Protein 5F4B (pdb70)

Nearest PDB structures (foldseek):
  5f4b-assembly1_A-2  TM=1.006E+00  e=1.399E-36  Brucella abortus 2308
  5f4b-assembly1_B-2  TM=1.005E+00  e=2.276E-35  Brucella abortus 2308
  5f51-assembly1_A  TM=9.198E-01  e=1.140E-27  Brucella abortus 2308
  7q6o-assembly1_B-2  TM=8.666E-01  e=1.653E-20  Yersinia pseudotuberculosis
  1zwk-assembly1_A  TM=8.432E-01  e=1.459E-13  Pseudomonas aeruginosa

Foldseek 3Di:
DFEEEQEEEDDLCAQVLLSVLLQLLLVVLVYHYAYEYDDDCPDPVHHHDALVCVLVGLAYEYEYEDDPQAGDPRVVVRLVVNVVCLVVLSQAARAYEYHYHDCNRVHHRVVVVVSSVSSNHHYDYFPVVVLVVVQVVCVVVPHHFDSHDGPSSSVSSSNSSSVSNNVSVVVVD/DFEEEQEEEDPLCAQVLLSVLLQLLLVVLVYHYAYAYDDDCPDPVHHHDALVCNLVGLAYEYEYEDDPQAGDPRVVVRLVVNVVLLVVLSQAAREYEYHYDHPRVHNRVVVVVSSVSSNHHYDYFPVVVLVVVQVVCVVVPHHFDSHDGPSSSVSSSNSSSVSNNVSVVVVD

Organism: Brucella abortus (strain 2308) (NCBI:txid359391)

InterPro domains:
  IPR005025 NADPH-dependent FMN reductase-like domain [PF03358] (12-144)
  IPR008254 Flavodoxin/nitric oxide synthase [PS50902] (4-190)
  IPR010089 Flavoprotein WrbA-like [TIGR01755] (2-197)
  IPR029039 Flavoprotein-like superfamily [G3DSA:3.40.50.360] (1-199)
  IPR029039 Flavoprotein-like superfamily [SSF52218] (1-198)
  IPR037513 NAD(P)H dehydrogenase (quinone), prokaryotic [MF_01017] (1-199)

Solvent-accessible surface area: 16770 Å² total; per-residue (Å²): 177,15,101,0,0,0,0,4,18,12,35,171,15,30,1,18,62,16,0,83,8,0,1,71,1,0,120,104,15,46,6,83,19,41,26,32,27,1,51,98,141,161,42,157,160,9,65,88,2,76,36,48,29,4,31,95,21,28,0,0,0,2,1,0,16,24,96,89,10,5,4,0,9,19,0,10,33,11,16,52,139,6,46,51,22,148,78,163,23,24,2,100,101,34,0,0,0,4,8,46,7,78,70,99,7,138,18,0,33,88,7,0,34,79,8,5,94,76,22,32,12,68,44,7,64,38,31,123,86,84,56,138,39,11,19,111,46,36,90,188,69,63,70,92,55,125,226,134,16,53,61,65,72,41,42,1,0,80,49,6,0,89,78,0,0,83,56,0,41,163,95,105,83,174,15,97,0,0,1,0,6,15,24,36,163,18,41,1,21,68,13,0,79,6,0,0,69,1,0,117,105,16,47,7,80,21,47,27,36,36,4,49,102,152,197,43,141,159,10,71,85,3,76,30,47,22,3,30,98,22,30,0,1,0,2,0,0,18,18,100,98,10,6,5,1,23,16,0,8,19,6,14,47,118,3,45,46,20,148,77,168,23,32,3,101,100,30,0,0,0,3,8,48,11,131,103,9,136,18,0,32,87,7,0,35,78,7,4,92,74,22,33,12,69,44,6,66,38,33,125,87,80,71,142,38,10,19,110,49,37,86,182,67,62,67,92,54,130,167,131,6,56,60,66,66,41,44,2,0,79,55,6,0,88,77,0,0,82,56,0,42,170,98,98,99

Secondary structure (DSSP, 8-state):
--EEEEEEE-SSSHHHHHHHHHHHHHHTTT-EEEEEE------TTSPBP-GGGGGG-SEEEEEEEEETTEE-HHHHHHHTT-HHHHHHTTTTT-EEEEEEE----HHHHHHHHHHHHTTTPEE----HHHHHHHHHHHHHHT--------HHHHHHHHHHHHHHHHHHHHHH-/--EEEEEEE-SSSHHHHHHHHHHHHHHTTT-EEEEEE------TTSPBP-GGGGGG-SEEEEEEEEETTEE-HHHHHHHTT-HHHHHHTTTTT-EEEEEEE---HHHHHHHHHHHHTTTPEE----HHHHHHHHHHHHHHT--------HHHHHHHHHHHHHHHHHHHHHH-

Sequence (345 aa):
MVKMLVLYYSAYGYMEQMAKAAAEGAREGGAEVTLKRVPELIDQEVPIATPGELADYDAIIIGTATRYGMMASQMKNFLDQTGGLWAKGALINKVGSVMVSTAGAELALISTQWQMQHHGMIIVPLSYAYREQMGNDVVRGGAPYGRQPSAQELDGARFQGRRVAEITAKLHGMVKMLVLYYSAYGYMEQMAKAAAEGAREGGAEVTLKRVPELIDQEVPIATPGELADYDAIIIGTATRYGMMASQMKNFLDQTGGLWAKGALINKVGSVMVSTGAELALISTQWQMQHHGMIIVPLSYAYREQMGNDVVRGGAPYGRQPSAQELDGARFQGRRVAEITAKLHG

Radius of gyration: 23.52 Å; Cα contacts (8 Å, |Δi|>4): 683; chains: 2; bounding box: 49×78×37 Å

Structure (mmCIF, N/CA/C/O backbone):
data_5F4B
#
_entry.id   5F4B
#
_cell.length_a   63.580
_cell.length_b   63.580
_cell.length_c   188.537
_cell.angle_alpha   90.00
_cell.angle_beta   90.00
_cell.angle_gamma   90.00
#
_symmetry.space_group_name_H-M   'P 43 21 2'
#
loop_
_entity.id
_entity.type
_entity.pdbx_description
1 polymer 'NAD(P)H dehydrogenase (quinone)'
2 non-polymer 'FLAVIN MONONUCLEOTIDE'
3 non-polymer 'CHLORIDE ION'
4 water water
#
loop_
_atom_site.group_PDB
_atom_site.id
_atom_site.type_symbol
_atom_site.label_atom_id
_atom_site.label_alt_id
_atom_site.label_comp_id
_atom_site.label_asym_id
_atom_site.label_entity_id
_atom_site.label_seq_id
_atom_site.pdbx_PDB_ins_code
_atom_site.Cartn_x
_atom_site.Cartn_y
_atom_site.Cartn_z
_atom_site.occupancy
_atom_site.B_iso_or_equiv
_atom_site.auth_seq_id
_atom_site.auth_comp_id
_atom_site.auth_asym_id
_atom_site.auth_atom_id
_atom_site.pdbx_PDB_model_num
ATOM 1 N N . MET A 1 4 ? -65.372 47.612 201.386 1.00 43.96 1 MET A N 1
ATOM 2 C CA . MET A 1 4 ? -64.048 47.159 200.976 1.00 36.73 1 MET A CA 1
ATOM 3 C C . MET A 1 4 ? -63.937 45.642 201.037 1.00 35.92 1 MET A C 1
ATOM 4 O O . MET A 1 4 ? -64.485 45.005 201.936 1.00 41.44 1 MET A O 1
ATOM 9 N N . VAL A 1 5 ? -63.227 45.067 200.073 1.00 37.71 2 VAL A N 1
ATOM 10 C CA . VAL A 1 5 ? -62.915 43.645 200.110 1.00 33.03 2 VAL A CA 1
ATOM 11 C C . VAL A 1 5 ? -61.795 43.398 201.115 1.00 33.92 2 VAL A C 1
ATOM 12 O O . VAL A 1 5 ? -60.947 44.263 201.336 1.00 32.59 2 VAL A O 1
ATOM 16 N N . LYS A 1 6 ? -61.800 42.222 201.730 1.00 35.27 3 LYS A N 1
ATOM 17 C CA . LYS A 1 6 ? -60.797 41.891 202.734 1.00 33.80 3 LYS A CA 1
ATOM 18 C C . LYS A 1 6 ? -59.747 40.945 202.168 1.00 31.43 3 LYS A C 1
ATOM 19 O O . LYS A 1 6 ? -60.079 39.906 201.597 1.00 33.85 3 LYS A O 1
ATOM 25 N N . MET A 1 7 ? -58.479 41.309 202.326 1.00 26.60 4 MET A N 1
ATOM 26 C CA . MET A 1 7 ? -57.387 40.477 201.841 1.00 27.79 4 MET A CA 1
ATOM 27 C C . MET A 1 7 ? -56.429 40.086 202.959 1.00 27.83 4 MET A C 1
ATOM 28 O O . MET A 1 7 ? -56.073 40.904 203.809 1.00 29.27 4 MET A O 1
ATOM 33 N N . LEU A 1 8 ? -56.015 38.824 202.942 1.00 25.93 5 LEU A N 1
ATOM 34 C CA . LEU A 1 8 ? -55.014 38.324 203.870 1.00 22.81 5 LEU A CA 1
ATOM 35 C C . LEU A 1 8 ? -53.691 38.101 203.153 1.00 26.55 5 LEU A C 1
ATOM 36 O O . LEU A 1 8 ? -53.621 37.340 202.188 1.00 28.46 5 LEU A O 1
ATOM 41 N N . VAL A 1 9 ? -52.645 38.774 203.618 1.00 27.84 6 VAL A N 1
ATOM 42 C CA . VAL A 1 9 ? -51.305 38.496 203.124 1.00 24.17 6 VAL A CA 1
ATOM 43 C C . VAL A 1 9 ? -50.600 37.590 204.124 1.00 25.39 6 VAL A C 1
ATOM 44 O O . VAL A 1 9 ? -50.091 38.043 205.153 1.00 27.95 6 VAL A O 1
ATOM 48 N N . LEU A 1 10 ? -50.601 36.298 203.816 1.00 26.28 7 LEU A N 1
ATOM 49 C CA . LEU A 1 10 ? -50.021 35.287 204.685 1.00 27.58 7 LEU A CA 1
ATOM 50 C C . LEU A 1 10 ? -48.650 34.883 204.169 1.00 30.40 7 LEU A C 1
ATOM 51 O O . LEU A 1 10 ? -48.506 34.532 202.998 1.00 30.31 7 LEU A O 1
ATOM 56 N N . TYR A 1 11 ? -47.641 34.928 205.031 1.00 29.01 8 TYR A N 1
ATOM 57 C CA . TYR A 1 11 ? -46.291 34.632 204.568 1.00 24.52 8 TYR A CA 1
ATOM 58 C C . TYR A 1 11 ? -45.453 33.797 205.529 1.00 28.84 8 TYR A C 1
ATOM 59 O O . TYR A 1 11 ? -45.723 33.735 206.727 1.00 28.25 8 TYR A O 1
ATOM 68 N N . TYR A 1 12 ? -44.433 33.149 204.978 1.00 27.91 9 TYR A N 1
ATOM 69 C CA . TYR A 1 12 ? -43.363 32.582 205.784 1.00 29.98 9 TYR A CA 1
ATOM 70 C C . TYR A 1 12 ? -42.026 33.115 205.301 1.00 29.56 9 TYR A C 1
ATOM 71 O O . TYR A 1 12 ? -41.663 32.949 204.136 1.00 26.34 9 TYR A O 1
ATOM 80 N N . SER A 1 13 ? -41.292 33.751 206.204 1.00 32.51 10 SER A N 1
ATOM 81 C CA . SER A 1 13 ? -39.976 34.270 205.874 1.00 33.25 10 SER A CA 1
ATOM 82 C C . SER A 1 13 ? -38.948 33.703 206.838 1.00 33.45 10 SER A C 1
ATOM 83 O O . SER A 1 13 ? -39.121 33.766 208.054 1.00 36.68 10 SER A O 1
ATOM 86 N N . ALA A 1 14 ? -37.880 33.142 206.287 1.00 37.40 11 ALA A N 1
ATOM 87 C CA . ALA A 1 14 ? -36.827 32.563 207.102 1.00 42.53 11 ALA A CA 1
ATOM 88 C C . ALA A 1 14 ? -35.733 33.580 207.397 1.00 49.60 11 ALA A C 1
ATOM 89 O O . ALA A 1 14 ? -35.117 33.548 208.462 1.00 45.69 11 ALA A O 1
ATOM 91 N N . TYR A 1 15 ? -35.505 34.494 206.456 1.00 47.68 12 TYR A N 1
ATOM 92 C CA . TYR A 1 15 ? -34.385 35.423 206.565 1.00 46.31 12 TYR A CA 1
ATOM 93 C C . TYR A 1 15 ? -34.765 36.881 206.303 1.00 44.20 12 TYR A C 1
ATOM 94 O O . TYR A 1 15 ? -33.892 37.735 206.150 1.00 51.00 12 TYR A O 1
ATOM 103 N N . GLY A 1 16 ? -36.064 37.164 206.266 1.00 39.11 13 GLY A N 1
ATOM 104 C CA . GLY A 1 16 ? -36.544 38.531 206.141 1.00 35.36 13 GLY A CA 1
ATOM 105 C C . GLY A 1 16 ? -36.877 38.996 204.733 1.00 33.48 13 GLY A C 1
ATOM 106 O O . GLY A 1 16 ? -37.494 40.045 204.550 1.00 36.43 13 GLY A O 1
ATOM 107 N N . TYR A 1 17 ? -36.467 38.219 203.737 1.00 32.99 14 TYR A N 1
ATOM 108 C CA . TYR A 1 17 ? -36.719 38.546 202.336 1.00 30.59 14 TYR A CA 1
ATOM 109 C C . TYR A 1 17 ? -38.212 38.523 202.007 1.00 32.55 14 TYR A C 1
ATOM 110 O O . TYR A 1 17 ? -38.803 39.531 201.577 1.00 30.27 14 TYR A O 1
ATOM 119 N N . MET A 1 18 ? -38.816 37.359 202.221 1.00 29.85 15 MET A N 1
ATOM 120 C CA . MET A 1 18 ? -40.218 37.151 201.899 1.00 31.63 15 MET A CA 1
ATOM 121 C C . MET A 1 18 ? -41.117 38.038 202.756 1.00 26.38 15 MET A C 1
ATOM 122 O O . MET A 1 18 ? -42.231 38.363 202.360 1.00 28.69 15 MET A O 1
ATOM 127 N N . GLU A 1 19 ? -40.633 38.441 203.926 1.00 22.66 16 GLU A N 1
ATOM 128 C CA . GLU A 1 19 ? -41.392 39.370 204.753 1.00 31.21 16 GLU A CA 1
ATOM 129 C C . GLU A 1 19 ? -41.506 40.727 204.070 1.00 31.73 16 GLU A C 1
ATOM 130 O O . GLU A 1 19 ? -42.581 41.324 204.028 1.00 30.92 16 GLU A O 1
ATOM 136 N N . GLN A 1 20 ? -40.387 41.209 203.538 1.00 29.30 17 GLN A N 1
ATOM 137 C CA . GLN A 1 20 ? -40.364 42.482 202.831 1.00 29.45 17 GLN A CA 1
ATOM 138 C C . GLN A 1 20 ? -41.220 42.407 201.572 1.00 24.04 17 GLN A C 1
ATOM 139 O O . GLN A 1 20 ? -41.990 43.330 201.278 1.00 26.01 17 GLN A O 1
ATOM 145 N N . MET A 1 21 ? -41.091 41.305 200.835 1.00 24.41 18 MET A N 1
ATOM 146 C CA . MET A 1 21 ? -41.946 41.087 199.668 1.00 25.68 18 MET A CA 1
ATOM 147 C C . MET A 1 21 ? -43.428 41.118 200.054 1.00 24.44 18 MET A C 1
ATOM 148 O O . MET A 1 21 ? -44.262 41.680 199.335 1.00 21.48 18 MET A O 1
ATOM 153 N N . ALA A 1 22 ? -43.742 40.527 201.203 1.00 23.35 19 ALA A N 1
ATOM 154 C CA . ALA A 1 22 ? -45.114 40.455 201.692 1.00 28.09 19 ALA A CA 1
ATOM 155 C C . ALA A 1 22 ? -45.646 41.831 202.075 1.00 22.79 19 ALA A C 1
ATOM 156 O O . ALA A 1 22 ? -46.799 42.153 201.796 1.00 25.34 19 ALA A O 1
ATOM 158 N N . LYS A 1 23 ? -44.807 42.635 202.721 1.00 24.27 20 LYS A N 1
ATOM 159 C CA . LYS A 1 23 ? -45.181 44.003 203.066 1.00 24.42 20 LYS A CA 1
ATOM 160 C C . LYS A 1 23 ? -45.438 44.817 201.803 1.00 24.56 20 LYS A C 1
ATOM 161 O O . LYS A 1 23 ? -46.384 45.608 201.744 1.00 23.06 20 LYS A O 1
ATOM 167 N N . ALA A 1 24 ? -44.595 44.611 200.795 1.00 24.10 21 ALA A N 1
ATOM 168 C CA . ALA A 1 24 ? -44.774 45.275 199.508 1.00 26.52 21 ALA A CA 1
ATOM 169 C C . ALA A 1 24 ? -46.125 44.909 198.898 1.00 26.98 21 ALA A C 1
ATOM 170 O O . ALA A 1 24 ? -46.887 45.785 198.473 1.00 28.44 21 ALA A O 1
ATOM 172 N N . ALA A 1 25 ? -46.419 43.611 198.871 1.00 25.86 22 ALA A N 1
ATOM 173 C CA . ALA A 1 25 ? -47.683 43.119 198.331 1.00 24.77 22 ALA A CA 1
ATOM 174 C C . ALA A 1 25 ? -48.876 43.703 199.083 1.00 26.93 22 ALA A C 1
ATOM 175 O O . ALA A 1 25 ? -49.874 44.089 198.475 1.00 26.02 22 ALA A O 1
ATOM 177 N N . ALA A 1 26 ? -48.764 43.758 200.408 1.00 23.61 23 ALA A N 1
ATOM 178 C CA . ALA A 1 26 ? -49.822 44.300 201.252 1.00 24.27 23 ALA A CA 1
ATOM 179 C C . ALA A 1 26 ? -50.072 45.777 200.960 1.00 28.45 23 ALA A C 1
ATOM 180 O O . ALA A 1 26 ? -51.222 46.212 200.864 1.00 31.49 23 ALA A O 1
ATOM 182 N N . GLU A 1 27 ? -48.994 46.544 200.824 1.00 29.15 24 GLU A N 1
ATOM 183 C CA . GLU A 1 27 ? -49.104 47.959 200.478 1.00 30.12 24 GLU A CA 1
ATOM 184 C C . GLU A 1 27 ? -49.794 48.134 199.130 1.00 32.96 24 GLU A C 1
ATOM 185 O O . GLU A 1 27 ? -50.723 48.939 198.993 1.00 28.68 24 GLU A O 1
ATOM 191 N N . GLY A 1 28 ? -49.331 47.374 198.140 1.00 30.85 25 GLY A N 1
ATOM 192 C CA . GLY A 1 28 ? -49.925 47.403 196.816 1.00 25.36 25 GLY A CA 1
ATOM 193 C C . GLY A 1 28 ? -51.409 47.096 196.870 1.00 29.23 25 GLY A C 1
ATOM 194 O O . GLY A 1 28 ? -52.208 47.715 196.169 1.00 32.52 25 GLY A O 1
ATOM 195 N N . ALA A 1 29 ? -51.776 46.142 197.719 1.00 28.14 26 ALA A N 1
ATOM 196 C CA . ALA A 1 29 ? -53.171 45.753 197.879 1.00 29.75 26 ALA A CA 1
ATOM 197 C C . ALA A 1 29 ? -53.993 46.859 198.541 1.00 29.85 26 ALA A C 1
ATOM 198 O O . ALA A 1 29 ? -55.162 47.053 198.206 1.00 26.95 26 ALA A O 1
ATOM 200 N N . ARG A 1 30 ? -53.383 47.578 199.479 1.00 26.60 27 ARG A N 1
ATOM 201 C CA . ARG A 1 30 ? -54.043 48.725 200.099 1.00 26.57 27 ARG A CA 1
ATOM 202 C C . ARG A 1 30 ? -54.286 49.816 199.069 1.00 29.21 27 ARG A C 1
ATOM 203 O O . ARG A 1 30 ? -55.313 50.494 199.101 1.00 27.77 27 ARG A O 1
ATOM 211 N N . GLU A 1 31 ? -53.335 49.983 198.156 1.00 31.86 28 GLU A N 1
ATOM 212 C CA . GLU A 1 31 ? -53.488 50.954 197.079 1.00 30.42 28 GLU A CA 1
ATOM 213 C C . GLU A 1 31 ? -54.557 50.504 196.083 1.00 35.29 28 GLU A C 1
ATOM 214 O O . GLU A 1 31 ? -55.014 51.288 195.252 1.00 37.36 28 GLU A O 1
ATOM 220 N N . GLY A 1 32 ? -54.949 49.236 196.173 1.00 30.20 29 GLY A N 1
ATOM 221 C CA . GLY A 1 32 ? -55.995 48.697 195.323 1.00 28.75 29 GLY A CA 1
ATOM 222 C C . GLY A 1 32 ? -57.377 48.830 195.936 1.00 32.13 29 GLY A C 1
ATOM 223 O O . GLY A 1 32 ? -58.362 48.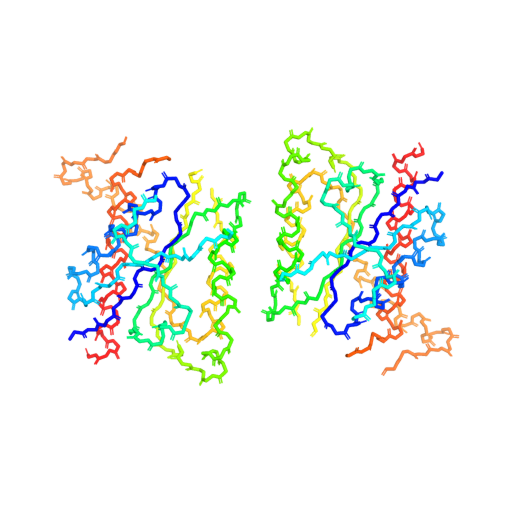356 195.371 1.00 38.79 29 GLY A O 1
ATOM 224 N N . GLY A 1 33 ? -57.448 49.475 197.096 1.00 29.72 30 GLY A N 1
ATOM 225 C CA . GLY A 1 33 ? -58.719 49.732 197.752 1.00 28.21 30 GLY A CA 1
ATOM 226 C C . GLY A 1 33 ? -59.224 48.590 198.613 1.00 30.58 30 GLY A C 1
ATOM 227 O O . GLY A 1 33 ? -60.418 48.502 198.900 1.00 41.24 30 GLY A O 1
ATOM 228 N N . ALA A 1 34 ? -58.317 47.713 199.029 1.00 29.37 31 ALA A N 1
ATOM 229 C CA . ALA A 1 34 ? -58.687 46.556 199.837 1.00 31.83 31 ALA A CA 1
ATOM 230 C C . ALA A 1 34 ? -58.270 46.722 201.295 1.00 34.52 31 ALA A C 1
ATOM 231 O O . ALA A 1 34 ? -57.295 47.410 201.598 1.00 27.51 31 ALA A O 1
ATOM 233 N N . GLU A 1 35 ? -59.017 46.089 202.195 1.00 35.80 32 GLU A N 1
ATOM 234 C CA . GLU A 1 35 ? -58.658 46.067 203.607 1.00 34.80 32 GLU A CA 1
ATOM 235 C C . GLU A 1 35 ? -57.704 44.907 203.860 1.00 29.64 32 GLU A C 1
ATOM 236 O O . GLU A 1 35 ? -58.108 43.746 203.840 1.00 35.62 32 GLU A O 1
ATOM 242 N N . VAL A 1 36 ? -56.439 45.228 204.107 1.00 27.95 33 VAL A N 1
ATOM 243 C CA . VAL A 1 36 ? -55.391 44.216 204.120 1.00 29.73 33 VAL A CA 1
ATOM 244 C C . VAL A 1 36 ? -54.910 43.876 205.526 1.00 32.60 33 VAL A C 1
ATOM 245 O O . VAL A 1 36 ? -54.688 44.760 206.353 1.00 32.63 33 VAL A O 1
ATOM 249 N N . THR A 1 37 ? -54.751 42.581 205.783 1.00 29.84 34 THR A N 1
ATOM 250 C CA . THR A 1 37 ? -54.210 42.104 207.048 1.00 28.85 34 THR A CA 1
ATOM 251 C C . THR A 1 37 ? -52.969 41.249 206.809 1.00 29.66 34 THR A C 1
ATOM 252 O O . THR A 1 37 ? -53.020 40.251 206.088 1.00 28.15 34 THR A O 1
ATOM 256 N N . LEU A 1 38 ? -51.856 41.646 207.416 1.00 28.22 35 LEU A N 1
ATOM 257 C CA . LEU A 1 38 ? -50.592 40.939 207.243 1.00 25.36 35 LEU A CA 1
ATOM 258 C C . LEU A 1 38 ? -50.345 39.940 208.368 1.00 29.85 35 LEU A C 1
ATOM 259 O O . LEU A 1 38 ? -50.330 40.310 209.542 1.00 31.74 35 LEU A O 1
ATOM 264 N N . LYS A 1 39 ? -50.156 38.674 208.006 1.00 28.65 36 LYS A N 1
ATOM 265 C CA . LYS A 1 39 ? -49.900 37.633 208.997 1.00 27.40 36 LYS A CA 1
ATOM 266 C C . LYS A 1 39 ? -48.860 36.615 208.537 1.00 29.68 36 LYS A C 1
ATOM 267 O O . LYS A 1 39 ? -48.603 36.453 207.341 1.00 29.55 36 LYS A O 1
ATOM 273 N N . ARG A 1 40 ? -48.263 35.932 209.508 1.00 30.26 37 ARG A N 1
ATOM 274 C CA . ARG A 1 40 ? -47.266 34.908 209.235 1.00 31.38 37 ARG A CA 1
ATOM 275 C C . ARG A 1 40 ? -47.696 33.567 209.822 1.00 32.64 37 ARG A C 1
ATOM 276 O O . ARG A 1 40 ? -48.488 33.514 210.763 1.00 31.00 37 ARG A O 1
ATOM 284 N N . VAL A 1 41 ? -47.171 32.486 209.257 1.00 28.57 38 VAL A N 1
ATOM 285 C CA . VAL A 1 41 ? -47.513 31.142 209.705 1.00 35.70 38 VAL A CA 1
ATOM 286 C C . VAL A 1 41 ? -46.730 30.758 210.960 1.00 40.17 38 VAL A C 1
ATOM 287 O O . VAL A 1 41 ? -45.625 31.255 211.182 1.00 41.00 38 VAL A O 1
ATOM 291 N N . PRO A 1 42 ? -47.311 29.878 211.794 1.00 40.34 39 PRO A N 1
ATOM 292 C CA . PRO A 1 42 ? -46.651 29.371 213.002 1.00 43.59 39 PRO A CA 1
ATOM 293 C C . PRO A 1 42 ? -45.340 28.656 212.694 1.00 48.07 39 PRO A C 1
ATOM 294 O O . PRO A 1 42 ? -45.107 28.244 211.557 1.00 43.01 39 PRO A O 1
ATOM 298 N N . GLU A 1 43 ? -44.495 28.514 213.708 1.00 58.81 40 GLU A N 1
ATOM 299 C CA . GLU A 1 43 ? -43.231 27.811 213.553 1.00 57.37 40 GLU A CA 1
ATOM 300 C C . GLU A 1 43 ? -43.379 26.347 213.960 1.00 60.59 40 GLU A C 1
ATOM 301 O O . GLU A 1 43 ? -44.457 25.915 214.367 1.00 66.69 40 GLU A O 1
ATOM 307 N N . LEU A 1 44 ? -42.294 25.586 213.847 1.00 64.14 41 LEU A N 1
ATOM 308 C CA . LEU A 1 44 ? -42.323 24.169 214.190 1.00 68.75 41 LEU A CA 1
ATOM 309 C C . LEU A 1 44 ? -41.463 23.878 215.415 1.00 66.79 41 LEU A C 1
ATOM 310 O O . LEU A 1 44 ? -41.022 24.794 216.109 1.00 68.79 41 LEU A O 1
ATOM 315 N N . ILE A 1 57 ? -38.221 37.690 211.026 1.00 88.37 54 ILE A N 1
ATOM 316 C CA . ILE A 1 57 ? -38.950 37.580 212.286 1.00 80.00 54 ILE A CA 1
ATOM 317 C C . ILE A 1 57 ? -39.323 38.964 212.817 1.00 79.69 54 ILE A C 1
ATOM 318 O O . ILE A 1 57 ? -38.487 39.733 213.286 1.00 82.43 54 ILE A O 1
ATOM 323 N N . ASP A 1 58 ? -40.593 39.306 212.656 1.00 69.53 55 ASP A N 1
ATOM 324 C CA . ASP A 1 58 ? -41.113 40.522 213.254 1.00 66.05 55 ASP A CA 1
ATOM 325 C C . ASP A 1 58 ? -42.354 40.166 214.056 1.00 68.53 55 ASP A C 1
ATOM 326 O O . ASP A 1 58 ? -43.447 40.031 213.513 1.00 70.60 55 ASP A O 1
ATOM 331 N N . GLN A 1 59 ? -42.162 40.008 215.363 1.00 67.37 56 GLN A N 1
ATOM 332 C CA . GLN A 1 59 ? -43.225 39.580 216.265 1.00 61.24 56 GLN A CA 1
ATOM 333 C C . GLN A 1 59 ? -44.327 40.630 216.395 1.00 59.94 56 GLN A C 1
ATOM 334 O O . GLN A 1 59 ? -45.332 40.404 217.069 1.00 65.28 56 GLN A O 1
ATOM 340 N N . GLU A 1 60 ? -44.137 41.772 215.743 1.00 59.09 57 GLU A N 1
ATOM 341 C CA . GLU A 1 60 ? -45.179 42.782 215.655 1.00 60.35 57 GLU A CA 1
ATOM 342 C C . GLU A 1 60 ? -46.229 42.297 214.662 1.00 55.71 57 GLU A C 1
ATOM 343 O O . GLU A 1 60 ? -47.362 42.779 214.648 1.00 58.14 57 GLU A O 1
ATOM 349 N N . VAL A 1 61 ? -45.833 41.340 213.828 1.00 53.12 58 VAL A N 1
ATOM 350 C CA . VAL A 1 61 ? -46.748 40.678 212.906 1.00 49.58 58 VAL A CA 1
ATOM 351 C C . VAL A 1 61 ? -47.429 39.481 213.564 1.00 42.80 58 VAL A C 1
ATOM 352 O O . VAL A 1 61 ? -46.759 38.545 214.001 1.00 44.11 58 VAL A O 1
ATOM 356 N N . PRO A 1 62 ? -48.768 39.512 213.637 1.00 37.91 59 PRO A N 1
ATOM 357 C CA . PRO A 1 62 ? -49.573 38.458 214.266 1.00 38.28 59 PRO A CA 1
ATOM 358 C C . PRO A 1 62 ? -49.427 37.102 213.575 1.00 40.13 59 PRO A C 1
ATOM 359 O O . PRO A 1 62 ? -49.237 37.044 212.359 1.00 34.82 59 PRO A O 1
ATOM 363 N N . ILE A 1 63 ? -49.510 36.028 214.352 1.00 40.45 60 ILE A N 1
ATOM 364 C CA . ILE A 1 63 ? -49.473 34.674 213.809 1.00 34.94 60 ILE A CA 1
ATOM 365 C C . ILE A 1 63 ? -50.877 34.240 213.394 1.00 40.64 60 ILE A C 1
ATOM 366 O O . ILE A 1 63 ? -51.843 34.463 214.124 1.00 45.85 60 ILE A O 1
ATOM 371 N N . ALA A 1 64 ? -50.987 33.626 212.220 1.00 34.99 61 ALA A N 1
ATOM 372 C CA . ALA A 1 64 ? -52.289 33.262 211.670 1.00 36.68 61 ALA A CA 1
ATOM 373 C C . ALA A 1 64 ? -52.741 31.862 212.072 1.00 33.11 61 ALA A C 1
ATOM 374 O O . ALA A 1 64 ? -51.929 31.006 212.421 1.00 38.48 61 ALA A O 1
ATOM 376 N N . THR A 1 65 ? -54.051 31.647 212.017 1.00 35.35 62 THR A N 1
ATOM 377 C CA . THR A 1 65 ? -54.644 30.337 212.248 1.00 37.21 62 THR A CA 1
ATOM 378 C C . THR A 1 65 ? -55.224 29.800 210.941 1.00 35.86 62 THR A C 1
ATOM 379 O O . THR A 1 65 ? -55.703 30.574 210.114 1.00 36.74 62 THR A O 1
ATOM 383 N N . PRO A 1 66 ? -55.175 28.473 210.745 1.00 38.07 63 PRO A N 1
ATOM 384 C CA . PRO A 1 66 ? -55.692 27.859 209.515 1.00 34.86 63 PRO A CA 1
ATOM 385 C C . PRO A 1 66 ? -57.174 28.141 209.268 1.00 37.00 63 PRO A C 1
ATOM 386 O O . PRO A 1 66 ? -57.585 28.277 208.116 1.00 41.39 63 PRO A O 1
ATOM 390 N N . GLY A 1 67 ? -57.959 28.237 210.336 1.00 36.67 64 GLY A N 1
ATOM 391 C CA . GLY A 1 67 ? -59.398 28.381 210.212 1.00 28.21 64 GLY A CA 1
ATOM 392 C C . GLY A 1 67 ? -59.896 29.779 209.892 1.00 34.18 64 GLY A C 1
ATOM 393 O O . GLY A 1 67 ? -61.075 29.963 209.596 1.00 39.76 64 GLY A O 1
ATOM 394 N N . GLU A 1 68 ? -59.009 30.767 209.951 1.00 31.06 65 GLU A N 1
ATOM 395 C CA . GLU A 1 68 ? -59.407 32.154 209.722 1.00 31.81 65 GLU A CA 1
ATOM 396 C C . GLU A 1 68 ? -59.361 32.533 208.243 1.00 33.40 65 GLU A C 1
ATOM 397 O O . GLU A 1 68 ? -59.819 33.610 207.858 1.00 30.71 65 GLU A O 1
ATOM 403 N N . LEU A 1 69 ? -58.818 31.642 207.419 1.00 30.84 66 LEU A N 1
ATOM 404 C CA . LEU A 1 69 ? -58.649 31.907 205.991 1.00 30.15 66 LEU A CA 1
ATOM 405 C C . LEU A 1 69 ? -59.972 32.165 205.272 1.00 26.87 66 LEU A C 1
ATOM 406 O O . LEU A 1 69 ? -60.001 32.813 204.227 1.00 32.83 66 LEU A O 1
ATOM 411 N N . ALA A 1 70 ? -61.064 31.660 205.837 1.00 30.42 67 ALA A N 1
ATOM 412 C CA . ALA A 1 70 ? -62.382 31.830 205.236 1.00 33.22 67 ALA A CA 1
ATOM 413 C C . ALA A 1 70 ? -62.947 33.226 205.488 1.00 29.68 67 ALA A C 1
ATOM 414 O O . ALA A 1 70 ? -63.991 33.588 204.945 1.00 28.93 67 ALA A O 1
ATOM 416 N N . ASP A 1 71 ? -62.256 34.010 206.310 1.00 28.05 68 ASP A N 1
ATOM 417 C CA . ASP A 1 71 ? -62.742 35.335 206.679 1.00 31.56 68 ASP A CA 1
ATOM 418 C C . ASP A 1 71 ? -62.303 36.416 205.693 1.00 34.38 68 ASP A C 1
ATOM 419 O O . ASP A 1 71 ? -62.606 37.595 205.880 1.00 32.90 68 ASP A O 1
ATOM 424 N N . TYR A 1 72 ? -61.597 36.014 204.641 1.00 30.41 69 TYR A N 1
ATOM 425 C CA . TYR A 1 72 ? -61.082 36.967 203.663 1.00 29.60 69 TYR A CA 1
ATOM 426 C C . TYR A 1 72 ? -61.613 36.692 202.260 1.00 25.94 69 TYR A C 1
ATOM 427 O O . TYR A 1 72 ? -61.900 35.549 201.909 1.00 24.36 69 TYR A O 1
ATOM 436 N N . ASP A 1 73 ? -61.739 37.748 201.463 1.00 26.92 70 ASP A N 1
ATOM 437 C CA . ASP A 1 73 ? -62.200 37.618 200.085 1.00 29.69 70 ASP A CA 1
ATOM 438 C C . ASP A 1 73 ? -61.051 37.195 199.177 1.00 26.24 70 ASP A C 1
ATOM 439 O O . ASP A 1 73 ? -61.259 36.536 198.159 1.00 25.77 70 ASP A O 1
ATOM 444 N N . ALA A 1 74 ? -59.837 37.581 199.556 1.00 29.66 71 ALA A N 1
ATOM 445 C CA . ALA A 1 74 ? -58.648 37.235 198.790 1.00 28.64 71 ALA A CA 1
ATOM 446 C C . ALA A 1 74 ? -57.498 36.857 199.716 1.00 26.99 71 ALA A C 1
ATOM 447 O O . ALA A 1 74 ? -57.371 37.395 200.814 1.00 29.76 71 ALA A O 1
ATOM 449 N N . ILE A 1 75 ? -56.667 35.922 199.268 1.00 26.82 72 ILE A N 1
ATOM 450 C CA . ILE A 1 75 ? -55.526 35.467 200.053 1.00 23.64 72 ILE A CA 1
ATOM 451 C C . ILE A 1 75 ? -54.264 35.400 199.204 1.00 23.06 72 ILE A C 1
ATOM 452 O O . ILE A 1 75 ? -54.217 34.681 198.208 1.00 26.70 72 ILE A O 1
ATOM 457 N N . ILE A 1 76 ? -53.240 36.147 199.602 1.00 26.15 73 ILE A N 1
ATOM 458 C CA . ILE A 1 76 ? -51.948 36.077 198.931 1.00 26.24 73 ILE A CA 1
ATOM 459 C C . ILE A 1 76 ? -50.948 35.313 199.792 1.00 27.56 73 ILE A C 1
ATOM 460 O O . ILE A 1 76 ? -50.685 35.687 200.935 1.00 25.27 73 ILE A O 1
ATOM 465 N N . ILE A 1 77 ? -50.399 34.238 199.235 1.00 26.20 74 ILE A N 1
ATOM 466 C CA . ILE A 1 77 ? -49.457 33.397 199.962 1.00 24.88 74 ILE A CA 1
ATOM 467 C C . ILE A 1 77 ? -48.035 33.558 199.439 1.00 28.52 74 ILE A C 1
ATOM 468 O O . ILE A 1 77 ? -47.767 33.343 198.259 1.00 29.93 74 ILE A O 1
ATOM 473 N N . GLY A 1 78 ? -47.127 33.942 200.328 1.00 28.73 75 GLY A N 1
ATOM 474 C CA . GLY A 1 78 ? -45.724 34.055 199.983 1.00 24.94 75 GLY A CA 1
ATOM 475 C C . GLY A 1 78 ? -44.878 33.221 200.921 1.00 26.82 75 GLY A C 1
ATOM 476 O O . GLY A 1 78 ? -45.095 33.225 202.128 1.00 25.43 75 GLY A O 1
ATOM 477 N N . THR A 1 79 ? -43.914 32.491 200.376 1.00 25.91 76 THR A N 1
ATOM 478 C CA . THR A 1 79 ? -43.101 31.616 201.207 1.00 30.07 76 THR A CA 1
ATOM 479 C C . THR A 1 79 ? -41.666 31.501 200.713 1.00 30.24 76 THR A C 1
ATOM 480 O O . THR A 1 79 ? -41.405 31.504 199.509 1.00 31.76 76 THR A O 1
ATOM 484 N N . ALA A 1 80 ? -40.736 31.416 201.658 1.00 32.30 77 ALA A N 1
ATOM 485 C CA . ALA A 1 80 ? -39.354 31.099 201.337 1.00 30.95 77 ALA A CA 1
ATOM 486 C C . ALA A 1 80 ? -39.292 29.652 200.869 1.00 37.29 77 ALA A C 1
ATOM 487 O O . ALA A 1 80 ? -40.146 28.843 201.232 1.00 31.11 77 ALA A O 1
ATOM 489 N N . THR A 1 81 ? -38.292 29.323 200.062 1.00 37.91 78 THR A N 1
ATOM 490 C CA . THR A 1 81 ? -38.190 27.976 199.516 1.00 30.99 78 THR A CA 1
ATOM 491 C C . THR A 1 81 ? -36.883 27.301 199.900 1.00 36.50 78 THR A C 1
ATOM 492 O O . THR A 1 81 ? -35.875 27.962 200.152 1.00 34.00 78 THR A O 1
ATOM 496 N N . ARG A 1 82 ? -36.914 25.975 199.940 1.00 41.58 79 ARG A N 1
ATOM 497 C CA . ARG A 1 82 ? -35.728 25.187 200.231 1.00 35.14 79 ARG A CA 1
ATOM 498 C C . ARG A 1 82 ? -35.472 24.208 199.091 1.00 39.87 79 ARG A C 1
ATOM 499 O O . ARG A 1 82 ? -36.298 23.338 198.812 1.00 38.14 79 ARG A O 1
ATOM 507 N N . TYR A 1 83 ? -34.313 24.362 198.453 1.00 39.05 80 TYR A N 1
ATOM 508 C CA . TYR A 1 83 ? -33.927 23.636 197.237 1.00 39.01 80 TYR A CA 1
ATOM 509 C C . TYR A 1 83 ? -35.083 23.408 196.256 1.00 40.68 80 TYR A C 1
ATOM 510 O O . TYR A 1 83 ? -35.233 22.322 195.696 1.00 38.87 80 TYR A O 1
ATOM 519 N N . GLY A 1 84 ? -35.885 24.447 196.044 1.00 40.80 81 GLY A N 1
ATOM 520 C CA . GLY A 1 84 ? -36.918 24.421 195.023 1.00 37.62 81 GLY A CA 1
ATOM 521 C C . GLY A 1 84 ? -38.290 23.984 195.500 1.00 34.45 81 GLY A C 1
ATOM 522 O O . GLY A 1 84 ? -39.265 24.074 194.755 1.00 37.06 81 GLY A O 1
ATOM 523 N N . MET A 1 85 ? -38.373 23.511 196.739 1.00 36.57 82 MET A N 1
ATOM 524 C CA . MET A 1 85 ? -39.636 23.014 197.274 1.00 37.13 82 MET A CA 1
ATOM 525 C C . MET A 1 85 ? -40.275 24.001 198.243 1.00 34.30 82 MET A C 1
ATOM 526 O O . MET A 1 85 ? -39.646 24.973 198.658 1.00 31.61 82 MET A O 1
ATOM 531 N N . MET A 1 86 ? -41.532 23.742 198.591 1.00 38.34 83 MET A N 1
ATOM 532 C CA . MET A 1 86 ? -42.231 24.521 199.605 1.00 32.90 83 MET A CA 1
ATOM 533 C C . MET A 1 86 ? -41.517 24.457 200.946 1.00 36.82 83 MET A C 1
ATOM 534 O O . MET A 1 86 ? -40.932 23.432 201.298 1.00 42.76 83 MET A O 1
ATOM 539 N N . ALA A 1 87 ? -41.565 25.554 201.691 1.00 33.79 84 ALA A N 1
ATOM 540 C CA . ALA A 1 87 ? -41.126 25.530 203.076 1.00 36.62 84 ALA A CA 1
ATOM 541 C C . ALA A 1 87 ? -42.101 24.672 203.868 1.00 34.82 84 ALA A C 1
ATOM 542 O O . ALA A 1 87 ? -43.311 24.740 203.649 1.00 35.80 84 ALA A O 1
ATOM 544 N N . SER A 1 88 ? -41.575 23.857 204.775 1.00 41.27 85 SER A N 1
ATOM 545 C CA . SER A 1 88 ? -42.403 22.933 205.540 1.00 38.76 85 SER A CA 1
ATOM 546 C C . SER A 1 88 ? -43.436 23.668 206.388 1.00 37.03 85 SER A C 1
ATOM 547 O O . SER A 1 88 ? -44.514 23.143 206.652 1.00 38.47 85 SER A O 1
ATOM 550 N N . GLN A 1 89 ? -43.106 24.887 206.801 1.00 36.04 86 GLN A N 1
ATOM 551 C CA . GLN A 1 89 ? -44.002 25.689 207.630 1.00 36.81 86 GLN A CA 1
ATOM 552 C C . GLN A 1 89 ? -45.312 26.012 206.913 1.00 35.13 86 GLN A C 1
ATOM 553 O O . GLN A 1 89 ? -46.400 25.761 207.440 1.00 39.97 86 GLN A O 1
ATOM 559 N N . MET A 1 90 ? -45.201 26.563 205.707 1.00 34.42 87 MET A N 1
ATOM 560 C CA . MET A 1 90 ? -46.373 26.938 204.923 1.00 37.92 87 MET A CA 1
ATOM 561 C C . MET A 1 90 ? -47.221 25.723 204.556 1.00 34.39 87 MET A C 1
ATOM 562 O O . MET A 1 90 ? -48.451 25.763 204.644 1.00 34.99 87 MET A O 1
ATOM 567 N N . LYS A 1 91 ? -46.562 24.642 204.151 1.00 33.34 88 LYS A N 1
ATOM 568 C CA . LYS A 1 91 ? -47.268 23.432 203.747 1.00 38.63 88 LYS A CA 1
ATOM 569 C C . LYS A 1 91 ? -47.996 22.804 204.931 1.00 37.60 88 LYS A C 1
ATOM 570 O O . LYS A 1 91 ? -49.144 22.376 204.805 1.00 40.26 88 LYS A O 1
ATOM 576 N N . ASN A 1 92 ? -47.327 22.754 206.079 1.00 36.63 89 ASN A N 1
ATOM 577 C CA . ASN A 1 92 ? -47.941 22.235 207.296 1.00 38.60 89 ASN A CA 1
ATOM 578 C C . ASN A 1 92 ? -49.111 23.103 207.737 1.00 38.25 89 ASN A C 1
ATOM 579 O O . ASN A 1 92 ? -50.100 22.598 208.270 1.00 41.13 89 ASN A O 1
ATOM 584 N N . PHE A 1 93 ? -48.997 24.409 207.514 1.00 34.49 90 PHE A N 1
ATOM 585 C CA . PHE A 1 93 ? -50.089 25.320 207.835 1.00 31.27 90 PHE A CA 1
ATOM 586 C C . PHE A 1 93 ? -51.297 25.039 206.951 1.00 33.88 90 PHE A C 1
ATOM 587 O O . PHE A 1 93 ? -52.424 24.938 207.436 1.00 34.04 90 PHE A O 1
ATOM 595 N N . LEU A 1 94 ? -51.055 24.918 205.650 1.00 31.24 91 LEU A N 1
ATOM 596 C CA . LEU A 1 94 ? -52.131 24.698 204.692 1.00 34.16 91 LEU A CA 1
ATOM 597 C C . LEU A 1 94 ? -52.734 23.298 204.809 1.00 34.84 91 LEU A C 1
ATOM 598 O O . LEU A 1 94 ? -53.856 23.061 204.363 1.00 37.94 91 LEU A O 1
ATOM 603 N N . ASP A 1 95 ? -51.990 22.375 205.412 1.00 36.67 92 ASP A N 1
ATOM 604 C CA . ASP A 1 95 ? -52.470 21.005 205.585 1.00 40.02 92 ASP A CA 1
ATOM 605 C C . ASP A 1 95 ? -53.535 20.881 206.671 1.00 35.35 92 ASP A C 1
ATOM 606 O O . ASP A 1 95 ? -54.238 19.874 206.743 1.00 39.04 92 ASP A O 1
ATOM 611 N N . GLN A 1 96 ? -53.657 21.901 207.513 1.00 34.28 93 GLN A N 1
ATOM 612 C CA . GLN A 1 96 ? -54.639 21.870 208.591 1.00 33.82 93 GLN A CA 1
ATOM 613 C C . GLN A 1 96 ? -55.890 22.662 208.227 1.00 31.24 93 GLN A C 1
ATOM 614 O O . GLN A 1 96 ? -56.600 23.160 209.101 1.00 36.36 93 GLN A O 1
ATOM 620 N N . THR A 1 97 ? -56.153 22.767 206.929 1.00 27.79 94 THR A N 1
ATOM 621 C CA . THR A 1 97 ? -57.349 23.439 206.434 1.00 28.68 94 THR A CA 1
ATOM 622 C C . THR A 1 97 ? -58.327 22.439 205.819 1.00 27.83 94 THR A C 1
ATOM 623 O O . THR A 1 97 ? -59.095 22.783 204.921 1.00 29.70 94 THR A O 1
ATOM 627 N N . GLY A 1 98 ? -58.286 21.202 206.305 1.00 32.56 95 GLY A N 1
ATOM 628 C CA . GLY A 1 98 ? -59.151 20.146 205.806 1.00 27.05 95 GLY A CA 1
ATOM 629 C C . GLY A 1 98 ? -60.635 20.407 205.990 1.00 27.93 95 GLY A C 1
ATOM 630 O O . GLY A 1 98 ? -61.441 20.085 205.115 1.00 32.80 95 GLY A O 1
ATOM 631 N N . GLY A 1 99 ? -60.999 20.988 207.129 1.00 24.57 96 GLY A N 1
ATOM 632 C CA . GLY A 1 99 ? -62.386 21.321 207.406 1.00 25.38 96 GLY A CA 1
ATOM 633 C C . GLY A 1 99 ? -62.926 22.361 206.442 1.00 32.07 96 GLY A C 1
ATOM 634 O O . GLY A 1 99 ? -64.038 22.226 205.914 1.00 37.34 96 GLY A O 1
ATOM 635 N N . LEU A 1 100 ? -62.129 23.400 206.212 1.00 30.39 97 LEU A N 1
ATOM 636 C CA . LEU A 1 100 ? -62.487 24.459 205.276 1.00 29.70 97 LEU A CA 1
ATOM 637 C C . LEU A 1 100 ? -62.706 23.882 203.885 1.00 30.50 97 LEU A C 1
ATOM 638 O O . LEU A 1 100 ? -63.627 24.286 203.174 1.00 27.59 97 LEU A O 1
ATOM 643 N N . TRP A 1 101 ? -61.856 22.934 203.504 1.00 31.35 98 TRP A N 1
ATOM 644 C CA . TRP A 1 101 ? -61.993 22.268 202.217 1.00 29.11 98 TRP A CA 1
ATOM 645 C C . TRP A 1 101 ? -63.287 21.472 202.170 1.00 31.84 98 TRP A C 1
ATOM 646 O O . TRP A 1 101 ? -64.001 21.491 201.167 1.00 28.47 98 TRP A O 1
ATOM 657 N N . ALA A 1 102 ? -63.575 20.765 203.260 1.00 32.32 99 ALA A N 1
ATOM 658 C CA . ALA A 1 102 ? -64.776 19.944 203.350 1.00 34.61 99 ALA A CA 1
ATOM 659 C C . ALA A 1 102 ? -66.025 20.800 203.177 1.00 32.27 99 ALA A C 1
ATOM 660 O O . ALA A 1 102 ? -66.996 20.375 202.552 1.00 37.79 99 ALA A O 1
ATOM 662 N N . LYS A 1 103 ? -65.993 22.011 203.727 1.00 32.43 100 LYS A N 1
ATOM 663 C CA . LYS A 1 103 ? -67.099 22.947 203.542 1.00 35.06 100 LYS A CA 1
ATOM 664 C C . LYS A 1 103 ? -67.111 23.554 202.144 1.00 31.43 100 LYS A C 1
ATOM 665 O O . LYS A 1 103 ? -68.171 23.878 201.608 1.00 35.78 100 LYS A O 1
ATOM 671 N N . GLY A 1 104 ? -65.929 23.713 201.560 1.00 33.66 101 GLY A N 1
ATOM 672 C CA . GLY A 1 104 ? -65.798 24.440 200.312 1.00 30.34 101 GLY A CA 1
ATOM 673 C C . GLY A 1 104 ? -65.812 25.922 200.631 1.00 30.18 101 GLY A C 1
ATOM 674 O O . GLY A 1 104 ? -66.333 26.737 199.869 1.00 31.41 101 GLY A O 1
ATOM 675 N N . ALA A 1 105 ? -65.231 26.262 201.778 1.00 26.80 102 ALA A N 1
ATOM 676 C CA . ALA A 1 105 ? -65.282 27.620 202.305 1.00 28.24 102 ALA A CA 1
ATOM 677 C C . ALA A 1 105 ? -64.441 28.603 201.498 1.00 28.84 102 ALA A C 1
ATOM 678 O O . ALA A 1 105 ? -64.699 29.805 201.518 1.00 29.68 102 ALA A O 1
ATOM 680 N N . LEU A 1 106 ? -63.437 28.097 200.788 1.00 28.60 103 LEU A N 1
ATOM 681 C CA . LEU A 1 106 ? -62.517 28.964 200.060 1.00 25.66 103 LEU A CA 1
ATOM 682 C C . LEU A 1 106 ? -62.772 28.962 198.555 1.00 27.27 103 LEU A C 1
ATOM 683 O O . LEU A 1 106 ? -61.987 29.520 197.789 1.00 29.05 103 LEU A O 1
ATOM 688 N N . ILE A 1 107 ? -63.866 28.335 198.136 1.00 24.36 104 ILE A N 1
ATOM 689 C CA . ILE A 1 107 ? -64.217 28.276 196.720 1.00 24.20 104 ILE A CA 1
ATOM 690 C C . ILE A 1 107 ? -64.526 29.670 196.174 1.00 26.79 104 ILE A C 1
ATOM 691 O O . ILE A 1 107 ? -65.228 30.454 196.816 1.00 24.89 104 ILE A O 1
ATOM 696 N N . ASN A 1 108 ? -63.972 29.966 194.999 1.00 26.20 105 ASN A N 1
ATOM 697 C CA . ASN A 1 108 ? -64.135 31.249 194.308 1.00 27.85 105 ASN A CA 1
ATOM 698 C C . ASN A 1 108 ? -63.504 32.436 195.033 1.00 29.21 105 ASN A C 1
ATOM 699 O O . ASN A 1 108 ? -63.784 33.587 194.703 1.00 35.65 105 ASN A O 1
ATOM 704 N N . LYS A 1 109 ? -62.653 32.161 196.015 1.00 26.05 106 LYS A N 1
ATOM 705 C CA . LYS A 1 109 ? -61.863 33.220 196.631 1.00 29.70 106 LYS A CA 1
ATOM 706 C C . LYS A 1 109 ? -60.596 33.437 195.813 1.00 24.80 106 LYS A C 1
ATOM 707 O O . LYS A 1 109 ? -60.008 32.484 195.305 1.00 28.41 106 LYS A O 1
ATOM 713 N N . VAL A 1 110 ? -60.184 34.691 195.678 1.00 21.86 107 VAL A N 1
ATOM 714 C CA . VAL A 1 110 ? -59.030 35.023 194.850 1.00 24.27 107 VAL A CA 1
ATOM 715 C C . VAL A 1 110 ? -57.722 34.712 195.569 1.00 24.77 107 VAL A C 1
ATOM 716 O O . VAL A 1 110 ? -57.541 35.071 196.731 1.00 30.07 107 VAL A O 1
ATOM 720 N N . GLY A 1 111 ? -56.813 34.038 194.873 1.00 26.77 108 GLY A N 1
ATOM 721 C CA . GLY A 1 111 ? -55.536 33.677 195.455 1.00 23.96 108 GLY A CA 1
ATOM 722 C C . GLY A 1 111 ? -54.359 33.973 194.547 1.00 27.03 108 GLY A C 1
ATOM 723 O O . GLY A 1 111 ? -54.514 34.094 193.332 1.00 25.38 108 GLY A O 1
ATOM 724 N N . SER A 1 112 ? -53.177 34.087 195.144 1.00 26.48 109 SER A N 1
ATOM 725 C CA . SER A 1 112 ? -51.949 34.334 194.397 1.00 25.40 109 SER A CA 1
ATOM 726 C C . SER A 1 112 ? -50.740 33.872 195.207 1.00 29.43 109 SER A C 1
ATOM 727 O O . SER A 1 112 ? -50.782 33.849 196.437 1.00 26.66 109 SER A O 1
ATOM 730 N N . VAL A 1 113 ? -49.664 33.505 194.516 1.00 31.91 110 VAL A N 1
ATOM 731 C CA . VAL A 1 113 ? -48.494 32.940 195.182 1.00 26.37 110 VAL A CA 1
ATOM 732 C C . VAL A 1 113 ? -47.192 33.657 194.832 1.00 26.90 110 VAL A C 1
ATOM 733 O O . VAL A 1 113 ? -46.904 33.915 193.664 1.00 32.00 110 VAL A O 1
ATOM 737 N N . MET A 1 114 ? -46.412 33.977 195.861 1.00 29.90 111 MET A N 1
ATOM 738 C CA . MET A 1 114 ? -45.050 34.468 195.687 1.00 28.28 111 MET A CA 1
ATOM 739 C C . MET A 1 114 ? -44.058 33.476 196.290 1.00 24.54 111 MET A C 1
ATOM 740 O O . MET A 1 114 ? -44.301 32.922 197.361 1.00 24.66 111 MET A O 1
ATOM 745 N N . VAL A 1 115 ? -42.947 33.249 195.597 1.00 28.18 112 VAL A N 1
ATOM 746 C CA . VAL A 1 115 ? -41.904 32.354 196.091 1.00 30.38 112 VAL A CA 1
ATOM 747 C C . VAL A 1 115 ? -40.530 33.018 196.047 1.00 31.80 112 VAL A C 1
ATOM 748 O O . VAL A 1 115 ? -40.267 33.863 195.191 1.00 30.85 112 VAL A O 1
ATOM 752 N N . SER A 1 116 ? -39.660 32.636 196.976 1.00 37.23 113 SER A N 1
ATOM 753 C CA . SER A 1 116 ? -38.321 33.211 197.049 1.00 34.92 113 SER A CA 1
ATOM 754 C C . SER A 1 116 ? -37.257 32.122 197.132 1.00 39.53 113 SER A C 1
ATOM 755 O O . SER A 1 116 ? -37.496 31.050 197.683 1.00 36.99 113 SER A O 1
ATOM 758 N N . THR A 1 117 ? -36.076 32.411 196.594 1.00 42.39 114 THR A N 1
ATOM 759 C CA . THR A 1 117 ? -34.975 31.453 196.604 1.00 42.55 114 THR A CA 1
ATOM 760 C C . THR A 1 117 ? -33.764 31.989 197.359 1.00 50.72 114 THR A C 1
ATOM 761 O O . THR A 1 117 ? -32.653 31.482 197.203 1.00 56.65 114 THR A O 1
ATOM 765 N N . ALA A 1 118 ? -33.984 33.015 198.173 1.00 51.35 115 ALA A N 1
ATOM 766 C CA . ALA A 1 118 ? -32.908 33.615 198.954 1.00 63.00 115 ALA A CA 1
ATOM 767 C C . ALA A 1 118 ? -32.449 32.677 200.066 1.00 59.38 115 ALA A C 1
ATOM 768 O O . ALA A 1 118 ? -31.672 31.751 199.830 1.00 62.34 115 ALA A O 1
ATOM 770 N N . GLY A 1 123 ? -34.327 29.636 191.255 1.00 50.72 120 GLY A N 1
ATOM 771 C CA . GLY A 1 123 ? -35.659 29.310 190.780 1.00 51.19 120 GLY A CA 1
ATOM 772 C C . GLY A 1 123 ? -36.374 28.325 191.682 1.00 49.63 120 GLY A C 1
ATOM 773 O O . GLY A 1 123 ? -35.761 27.408 192.228 1.00 47.23 120 GLY A O 1
ATOM 774 N N . ALA A 1 124 ? -37.680 28.515 191.838 1.00 42.76 121 ALA A N 1
ATOM 775 C CA . ALA A 1 124 ? -38.490 27.644 192.683 1.00 37.44 121 ALA A CA 1
ATOM 776 C C . ALA A 1 124 ? -39.838 27.361 192.032 1.00 34.76 121 ALA A C 1
ATOM 777 O O . ALA A 1 124 ? -40.888 27.702 192.578 1.00 38.55 121 ALA A O 1
ATOM 779 N N . GLU A 1 125 ? -39.801 26.735 190.861 1.00 33.81 122 GLU A N 1
ATOM 780 C CA . GLU A 1 125 ? -41.012 26.442 190.106 1.00 31.45 122 GLU A CA 1
ATOM 781 C C . GLU A 1 125 ? -41.855 25.373 190.795 1.00 30.87 122 GLU A C 1
ATOM 782 O O . GLU A 1 125 ? -43.082 25.472 190.838 1.00 35.86 122 GLU A O 1
ATOM 788 N N . LEU A 1 126 ? -41.190 24.359 191.340 1.00 31.12 123 LEU A N 1
ATOM 789 C CA . LEU A 1 126 ? -41.876 23.262 192.015 1.00 28.88 123 LEU A CA 1
ATOM 790 C C . LEU A 1 126 ? -42.664 23.756 193.226 1.00 29.47 123 LEU A C 1
ATOM 791 O O . LEU A 1 126 ? -43.774 23.290 193.486 1.00 30.03 123 LEU A O 1
ATOM 796 N N . ALA A 1 127 ? -42.082 24.698 193.961 1.00 29.47 124 ALA A N 1
ATOM 797 C CA . ALA A 1 127 ? -42.738 25.287 195.124 1.00 28.79 124 ALA A CA 1
ATOM 798 C C . ALA A 1 127 ? -44.000 26.039 194.716 1.00 29.93 124 ALA A C 1
ATOM 799 O O . ALA A 1 127 ? -45.050 25.909 195.351 1.00 30.15 124 ALA A O 1
ATOM 801 N N . LEU A 1 128 ? -43.881 26.829 193.652 1.00 27.85 125 LEU A N 1
ATOM 802 C CA . LEU A 1 128 ? -45.012 27.555 193.086 1.00 31.18 125 LEU A CA 1
ATOM 803 C C . LEU A 1 128 ? -46.125 26.586 192.703 1.00 30.81 125 LEU A C 1
ATOM 804 O O . LEU A 1 128 ? -47.297 26.808 193.017 1.00 25.33 125 LEU A O 1
ATOM 809 N N . ILE A 1 129 ? -45.740 25.504 192.034 1.00 30.36 126 ILE A N 1
ATOM 810 C CA . ILE A 1 129 ? -46.683 24.482 191.596 1.00 29.49 126 ILE A CA 1
ATOM 811 C C . ILE A 1 129 ? -47.387 23.811 192.776 1.00 28.41 126 ILE A C 1
ATOM 812 O O . ILE A 1 129 ? -48.587 23.556 192.722 1.00 27.67 126 ILE A O 1
ATOM 817 N N . SER A 1 130 ? -46.642 23.540 193.843 1.00 26.37 127 SER A N 1
ATOM 818 C CA . SER A 1 130 ? -47.201 22.866 195.015 1.00 32.86 127 SER A CA 1
ATOM 819 C C . SER A 1 130 ? -48.167 23.764 195.790 1.00 28.99 127 SER A C 1
ATOM 820 O O . SER A 1 130 ? -49.282 23.350 196.145 1.00 31.63 127 SER A O 1
ATOM 823 N N . THR A 1 131 ? -47.733 24.994 196.052 1.00 29.56 128 THR A N 1
ATOM 824 C CA . THR A 1 131 ? -48.567 25.970 196.743 1.00 29.61 128 THR A CA 1
ATOM 825 C C . THR A 1 131 ? -49.849 26.220 195.956 1.00 27.08 128 THR A C 1
ATOM 826 O O . THR A 1 131 ? -50.956 26.196 196.511 1.00 28.42 128 THR A O 1
ATOM 830 N N . GLN A 1 132 ? -49.694 26.441 194.654 1.00 25.66 129 GLN A N 1
ATOM 831 C CA . GLN A 1 132 ? -50.842 26.635 193.777 1.00 27.52 129 GLN A CA 1
ATOM 832 C C . GLN A 1 132 ? -51.700 25.380 193.685 1.00 28.65 129 GLN A C 1
ATOM 833 O O . GLN A 1 132 ? -52.873 25.462 193.360 1.00 28.32 129 GLN A O 1
ATOM 839 N N . TRP A 1 133 ? -51.107 24.220 193.948 1.00 28.35 130 TRP A N 1
ATOM 840 C CA . TRP A 1 133 ? -51.851 22.964 193.948 1.00 28.01 130 TRP A CA 1
ATOM 841 C C . TRP A 1 133 ? -52.804 22.950 195.137 1.00 28.70 130 TRP A C 1
ATOM 842 O O . TRP A 1 133 ? -54.018 22.728 194.987 1.00 28.78 130 TRP A O 1
ATOM 853 N N . GLN A 1 134 ? -52.246 23.216 196.318 1.00 25.74 131 GLN A N 1
ATOM 854 C CA . GLN A 1 134 ? -53.048 23.294 197.535 1.00 25.06 131 GLN A CA 1
ATOM 855 C C . GLN A 1 134 ? -54.135 24.359 197.429 1.00 29.76 131 GLN A C 1
ATOM 856 O O . GLN A 1 134 ? -55.258 24.155 197.890 1.00 31.32 131 GLN A O 1
ATOM 862 N N . MET A 1 135 ? -53.803 25.494 196.821 1.00 31.25 132 MET A N 1
ATOM 863 C CA . MET A 1 135 ? -54.785 26.561 196.649 1.00 24.16 132 MET A CA 1
ATOM 864 C C . MET A 1 135 ? -55.857 26.197 195.617 1.00 29.05 132 MET A C 1
ATOM 865 O O . MET A 1 135 ? -57.023 26.562 195.771 1.00 30.50 132 MET A O 1
ATOM 870 N N . GLN A 1 136 ? -55.458 25.477 194.571 1.00 26.08 133 GLN A N 1
ATOM 871 C CA . GLN A 1 136 ? -56.385 25.053 193.524 1.00 27.20 133 GLN A CA 1
ATOM 872 C C . GLN A 1 136 ? -57.416 24.073 194.047 1.00 26.52 133 GLN A C 1
ATOM 873 O O . GLN A 1 136 ? -58.599 24.172 193.719 1.00 28.52 133 GLN A O 1
ATOM 879 N N . HIS A 1 137 ? -56.969 23.119 194.857 1.0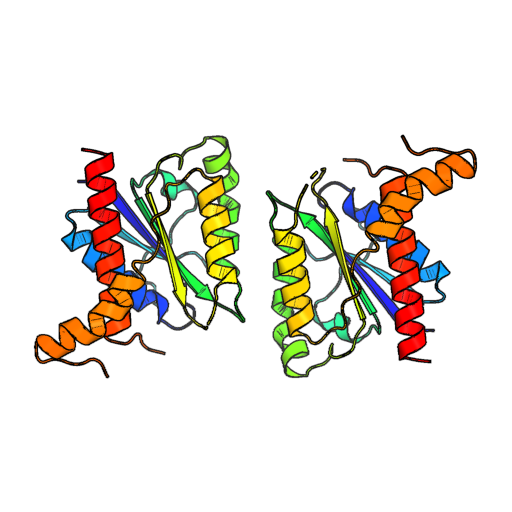0 25.45 134 HIS A N 1
ATOM 880 C CA . HIS A 1 137 ? -57.885 22.098 195.354 1.00 28.43 134 HIS A CA 1
ATOM 881 C C . HIS A 1 137 ? -58.922 22.669 196.323 1.00 25.92 134 HIS A C 1
ATOM 882 O O . HIS A 1 137 ? -59.912 22.009 196.636 1.00 25.54 134 HIS A O 1
ATOM 889 N N . HIS A 1 138 ? -58.701 23.899 196.780 1.00 25.18 135 HIS A N 1
ATOM 890 C CA . HIS A 1 138 ? -59.699 24.623 197.563 1.00 25.87 135 HIS A CA 1
ATOM 891 C C . HIS A 1 138 ? -60.700 25.344 196.665 1.00 27.70 135 HIS A C 1
ATOM 892 O O . HIS A 1 138 ? -61.678 25.915 197.145 1.00 26.47 135 HIS A O 1
ATOM 899 N N . GLY A 1 139 ? -60.445 25.321 195.362 1.00 28.09 136 GLY A N 1
ATOM 900 C CA . GLY A 1 139 ? -61.321 25.971 194.404 1.00 28.96 136 GLY A CA 1
ATOM 901 C C . GLY A 1 139 ? -61.093 27.468 194.318 1.00 27.92 136 GLY A C 1
ATOM 902 O O . GLY A 1 139 ? -61.950 28.205 193.829 1.00 28.50 136 GLY A O 1
ATOM 903 N N . MET A 1 140 ? -59.938 27.919 194.796 1.00 32.34 137 MET A N 1
ATOM 904 C CA . MET A 1 140 ? -59.596 29.336 194.752 1.00 26.77 137 MET A CA 1
ATOM 905 C C . MET A 1 140 ? -59.245 29.780 193.337 1.00 29.06 137 MET A C 1
ATOM 906 O O . MET A 1 140 ? -58.583 29.055 192.594 1.00 25.11 137 MET A O 1
ATOM 911 N N . ILE A 1 141 ? -59.687 30.977 192.971 1.00 29.03 138 ILE A N 1
ATOM 912 C CA . ILE A 1 141 ? -59.341 31.555 191.680 1.00 27.29 138 ILE A CA 1
ATOM 913 C C . ILE A 1 141 ? -57.915 32.095 191.727 1.00 25.93 138 ILE A C 1
ATOM 914 O O . ILE A 1 141 ? -57.584 32.919 192.579 1.00 23.50 138 ILE A O 1
ATOM 919 N N . ILE A 1 142 ? -57.073 31.626 190.812 1.00 25.26 139 ILE A N 1
ATOM 920 C CA . ILE A 1 142 ? -55.646 31.922 190.873 1.00 23.29 139 ILE A CA 1
ATOM 921 C C . ILE A 1 142 ? -55.239 33.092 189.984 1.00 26.75 139 ILE A C 1
ATOM 922 O O . ILE A 1 142 ? -55.541 33.116 188.791 1.00 23.95 139 ILE A O 1
ATOM 927 N N . VAL A 1 143 ? -54.546 34.058 190.578 1.00 29.22 140 VAL A N 1
ATOM 928 C CA . VAL A 1 143 ? -53.969 35.165 189.829 1.00 24.57 140 VAL A CA 1
ATOM 929 C C . VAL A 1 143 ? -52.454 35.006 189.785 1.00 27.80 140 VAL A C 1
ATOM 930 O O . VAL A 1 143 ? -51.782 35.142 190.807 1.00 32.73 140 VAL A O 1
ATOM 934 N N . PRO A 1 144 ? -51.911 34.712 188.596 1.00 29.28 141 PRO A N 1
ATOM 935 C CA . PRO A 1 144 ? -50.475 34.474 188.433 1.00 29.04 141 PRO A CA 1
ATOM 936 C C . PRO A 1 144 ? -49.673 35.766 188.356 1.00 28.95 141 PRO A C 1
ATOM 937 O O . PRO A 1 144 ? -50.234 36.853 188.493 1.00 32.12 141 PRO A O 1
ATOM 941 N N . LEU A 1 145 ? -48.368 35.640 188.143 1.00 29.66 142 LEU A N 1
ATOM 942 C CA . LEU A 1 145 ? -47.511 36.800 187.947 1.00 30.46 142 LEU A CA 1
ATOM 943 C C . LEU A 1 145 ? -47.735 37.386 186.560 1.00 32.33 142 LEU A C 1
ATOM 944 O O . LEU A 1 145 ? -48.157 36.683 185.642 1.00 34.90 142 LEU A O 1
ATOM 949 N N . SER A 1 146 ? -47.456 38.676 186.410 1.00 39.89 143 SER A N 1
ATOM 950 C CA . SER A 1 146 ? -47.524 39.318 185.105 1.00 41.81 143 SER A CA 1
ATOM 951 C C . SER A 1 146 ? -46.127 39.338 184.494 1.00 38.50 143 SER A C 1
ATOM 952 O O . SER A 1 146 ? -45.415 40.338 184.579 1.00 42.72 143 SER A O 1
ATOM 955 N N . TYR A 1 147 ? -45.749 38.217 183.886 1.00 37.15 144 TYR A N 1
ATOM 956 C CA . TYR A 1 147 ? -44.379 37.982 183.435 1.00 37.57 144 TYR A CA 1
ATOM 957 C C . TYR A 1 147 ? -43.927 38.975 182.365 1.00 35.42 144 TYR A C 1
ATOM 958 O O . TYR A 1 147 ? -42.896 39.648 182.511 1.00 45.01 144 TYR A O 1
ATOM 967 N N . ALA A 1 148 ? -44.714 39.067 181.297 1.00 32.20 145 ALA A N 1
ATOM 968 C CA . ALA A 1 148 ? -44.407 39.955 180.184 1.00 33.47 145 ALA A CA 1
ATOM 969 C C . ALA A 1 148 ? -44.331 41.397 180.661 1.00 32.64 145 ALA A C 1
ATOM 970 O O . ALA A 1 148 ? -43.468 42.162 180.227 1.00 38.30 145 ALA A O 1
ATOM 972 N N . TYR A 1 149 ? -45.236 41.761 181.563 1.00 33.73 146 TYR A N 1
ATOM 973 C CA . TYR A 1 149 ? -45.212 43.088 182.155 1.00 38.37 146 TYR A CA 1
ATOM 974 C C . TYR A 1 149 ? -43.985 43.277 183.029 1.00 43.17 146 TYR A C 1
ATOM 975 O O . TYR A 1 149 ? -43.431 44.369 183.095 1.00 47.72 146 TYR A O 1
ATOM 984 N N . ARG A 1 150 ? -43.557 42.209 183.694 1.00 38.84 147 ARG A N 1
ATOM 985 C CA . ARG A 1 150 ? -42.445 42.311 184.627 1.00 44.33 147 ARG A CA 1
ATOM 986 C C . ARG A 1 150 ? -41.112 42.443 183.900 1.00 48.20 147 ARG A C 1
ATOM 987 O O . ARG A 1 150 ? -40.157 43.000 184.444 1.00 53.80 147 ARG A O 1
ATOM 995 N N . GLU A 1 151 ? -41.052 41.958 182.664 1.00 45.99 148 GLU A N 1
ATOM 996 C CA . GLU A 1 151 ? -39.877 42.226 181.837 1.00 55.07 148 GLU A CA 1
ATOM 997 C C . GLU A 1 151 ? -40.028 43.542 181.072 1.00 52.31 148 GLU A C 1
ATOM 998 O O . GLU A 1 151 ? -39.038 44.153 180.669 1.00 61.42 148 GLU A O 1
ATOM 1004 N N . GLN A 1 152 ? -41.269 43.971 180.872 1.00 45.87 149 GLN A N 1
ATOM 1005 C CA . GLN A 1 152 ? -41.533 45.277 180.279 1.00 45.56 149 GLN A CA 1
ATOM 1006 C C . GLN A 1 152 ? -41.142 46.394 181.246 1.00 56.97 149 GLN A C 1
ATOM 1007 O O . GLN A 1 152 ? -40.803 47.504 180.828 1.00 58.65 149 GLN A O 1
ATOM 1009 N N . MET A 1 153 ? -41.198 46.083 182.538 1.00 56.96 150 MET A N 1
ATOM 1010 C CA . MET A 1 153 ? -40.972 47.053 183.606 1.00 50.74 150 MET A CA 1
ATOM 1011 C C . MET A 1 153 ? -39.603 47.712 183.523 1.00 45.71 150 MET A C 1
ATOM 1012 O O . MET A 1 153 ? -39.477 48.913 183.754 1.00 42.78 150 MET A O 1
ATOM 1017 N N . GLY A 1 154 ? -38.581 46.921 183.214 1.00 42.93 151 GLY A N 1
ATOM 1018 C CA . GLY A 1 154 ? -37.232 47.439 183.072 1.00 44.31 151 GLY A CA 1
ATOM 1019 C C . GLY A 1 154 ? -37.164 48.515 182.006 1.00 47.22 151 GLY A C 1
ATOM 1020 O O . GLY A 1 154 ? -36.608 49.593 182.223 1.00 50.38 151 GLY A O 1
ATOM 1021 N N . ASN A 1 155 ? -37.753 48.224 180.851 1.00 47.20 152 ASN A N 1
ATOM 1022 C CA . ASN A 1 155 ? -37.791 49.175 179.750 1.00 43.74 152 ASN A CA 1
ATOM 1023 C C . ASN A 1 155 ? -38.598 50.415 180.121 1.00 45.26 152 ASN A C 1
ATOM 1024 O O . ASN A 1 155 ? -38.235 51.538 179.760 1.00 46.45 152 ASN A O 1
ATOM 1029 N N . ASP A 1 156 ? -39.688 50.200 180.852 1.00 44.87 153 ASP A N 1
ATOM 1030 C CA . ASP A 1 156 ? -40.536 51.296 181.311 1.00 42.54 153 ASP A CA 1
ATOM 1031 C C . ASP A 1 156 ? -39.773 52.267 182.205 1.00 40.65 153 ASP A C 1
ATOM 1032 O O . ASP A 1 156 ? -39.771 53.474 181.961 1.00 42.06 153 ASP A O 1
ATOM 1037 N N . VAL A 1 157 ? -39.125 51.738 183.238 1.00 36.30 154 VAL A N 1
ATOM 1038 C CA . VAL A 1 157 ? -38.408 52.579 184.188 1.00 36.09 154 VAL A CA 1
ATOM 1039 C C . VAL A 1 157 ? -37.159 53.179 183.548 1.00 38.92 154 VAL A C 1
ATOM 1040 O O . VAL A 1 157 ? -36.684 54.231 183.977 1.00 35.42 154 VAL A O 1
ATOM 1044 N N . VAL A 1 158 ? -36.625 52.514 182.526 1.00 39.97 155 VAL A N 1
ATOM 1045 C CA . VAL A 1 158 ? -35.537 53.100 181.749 1.00 38.96 155 VAL A CA 1
ATOM 1046 C C . VAL A 1 158 ? -36.043 54.329 180.997 1.00 40.66 155 VAL A C 1
ATOM 1047 O O . VAL A 1 158 ? -35.394 55.377 180.994 1.00 36.58 155 VAL A O 1
ATOM 1051 N N . ARG A 1 159 ? -37.215 54.202 180.380 1.00 37.52 156 ARG A N 1
ATOM 1052 C CA . ARG A 1 159 ? -37.815 55.314 179.648 1.00 39.38 156 ARG A CA 1
ATOM 1053 C C . ARG A 1 159 ? -38.174 56.467 180.586 1.00 39.89 156 ARG A C 1
ATOM 1054 O O . ARG A 1 159 ? -38.049 57.636 180.221 1.00 40.43 156 ARG A O 1
ATOM 1062 N N . GLY A 1 160 ? -38.619 56.131 181.793 1.00 38.32 157 GLY A N 1
ATOM 1063 C CA . GLY A 1 160 ? -39.014 57.134 182.765 1.00 34.24 157 GLY A CA 1
ATOM 1064 C C . GLY A 1 160 ? -37.843 57.898 183.355 1.00 33.04 157 GLY A C 1
ATOM 1065 O O . GLY A 1 160 ? -38.007 59.007 183.863 1.00 28.61 157 GLY A O 1
ATOM 1066 N N . GLY A 1 161 ? -36.657 57.301 183.291 1.00 33.50 158 GLY A N 1
ATOM 1067 C CA . GLY A 1 161 ? -35.454 57.944 183.785 1.00 27.99 158 GLY A CA 1
ATOM 1068 C C . GLY A 1 161 ? -34.961 57.412 185.119 1.00 31.67 158 GLY A C 1
ATOM 1069 O O . GLY A 1 161 ? -34.288 58.123 185.867 1.00 24.14 158 GLY A O 1
ATOM 1070 N N . ALA A 1 162 ? -35.293 56.161 185.420 1.00 30.88 159 ALA A N 1
ATOM 1071 C CA . ALA A 1 162 ? -34.829 55.520 186.647 1.00 29.34 159 ALA A CA 1
ATOM 1072 C C . ALA A 1 162 ? -34.699 54.010 186.463 1.00 35.34 159 ALA A C 1
ATOM 1073 O O . ALA A 1 162 ? -35.536 53.249 186.946 1.00 35.35 159 ALA A O 1
ATOM 1075 N N . PRO A 1 163 ? -33.636 53.574 185.768 1.00 37.53 160 PRO A N 1
ATOM 1076 C CA . PRO A 1 163 ? -33.417 52.157 185.449 1.00 36.89 160 PRO A CA 1
ATOM 1077 C C . PRO A 1 163 ? -33.139 51.291 186.675 1.00 38.39 160 PRO A C 1
ATOM 1078 O O . PRO A 1 163 ? -32.575 51.769 187.659 1.00 35.34 160 PRO A O 1
ATOM 1082 N N . TYR A 1 164 ? -33.539 50.025 186.606 1.00 39.58 161 TYR A N 1
ATOM 1083 C CA . TYR A 1 164 ? -33.272 49.072 187.677 1.00 38.70 161 TYR A CA 1
ATOM 1084 C C . TYR A 1 164 ? -31.800 48.673 187.673 1.00 41.47 161 TYR A C 1
ATOM 1085 O O . TYR A 1 164 ? -31.130 48.761 186.644 1.00 45.07 161 TYR A O 1
ATOM 1094 N N . GLY A 1 165 ? -31.300 48.235 188.823 1.00 45.28 162 GLY A N 1
ATOM 1095 C CA . GLY A 1 165 ? -29.909 47.840 188.940 1.00 53.36 162 GLY A CA 1
ATOM 1096 C C . GLY A 1 165 ? -29.624 47.036 190.194 1.00 65.97 162 GLY A C 1
ATOM 1097 O O . GLY A 1 165 ? -28.467 46.825 190.556 1.00 77.38 162 GLY A O 1
ATOM 1098 N N . ARG A 1 176 ? -31.101 37.663 199.650 1.00 56.61 173 ARG A N 1
ATOM 1099 C CA . ARG A 1 176 ? -30.984 38.093 201.039 1.00 64.46 173 ARG A CA 1
ATOM 1100 C C . ARG A 1 176 ? -31.708 39.416 201.260 1.00 57.39 173 ARG A C 1
ATOM 1101 O O . ARG A 1 176 ? -32.287 39.648 202.322 1.00 56.15 173 ARG A O 1
ATOM 1109 N N . GLN A 1 177 ? -31.670 40.282 200.253 1.00 56.28 174 GLN A N 1
ATOM 1110 C CA . GLN A 1 177 ? -32.374 41.557 200.324 1.00 53.48 174 GLN A CA 1
ATOM 1111 C C . GLN A 1 177 ? -32.970 41.899 198.958 1.00 41.67 174 GLN A C 1
ATOM 1112 O O . GLN A 1 177 ? -32.247 41.986 197.963 1.00 41.23 174 GLN A O 1
ATOM 1118 N N . PRO A 1 178 ? -34.297 42.093 198.909 1.00 38.23 175 PRO A N 1
ATOM 1119 C CA . PRO A 1 178 ? -35.053 42.307 197.667 1.00 36.39 175 PRO A CA 1
ATOM 1120 C C . PRO A 1 178 ? -34.696 43.592 196.920 1.00 34.12 175 PRO A C 1
ATOM 1121 O O . PRO A 1 178 ? -34.572 44.653 197.532 1.00 38.64 175 PRO A O 1
ATOM 1125 N N . SER A 1 179 ? -34.538 43.484 195.604 1.00 32.26 176 SER A N 1
ATOM 1126 C CA . SER A 1 179 ? -34.236 44.637 194.763 1.00 30.71 176 SER A CA 1
ATOM 1127 C C . SER A 1 179 ? -35.486 45.488 194.555 1.00 30.86 176 SER A C 1
ATOM 1128 O O . SER A 1 179 ? -36.584 45.093 194.944 1.00 26.18 176 SER A O 1
ATOM 1131 N N . ALA A 1 180 ? -35.313 46.654 193.942 1.00 28.17 177 ALA A N 1
ATOM 1132 C CA . ALA A 1 180 ? -36.430 47.557 193.681 1.00 30.70 177 ALA A CA 1
ATOM 1133 C C . ALA A 1 180 ? -37.442 46.943 192.713 1.00 29.50 177 ALA A C 1
ATOM 1134 O O . ALA A 1 180 ? -38.652 47.109 192.875 1.00 31.05 177 ALA A O 1
ATOM 1136 N N . GLN A 1 181 ? -36.936 46.229 191.712 1.00 26.02 178 GLN A N 1
ATOM 1137 C CA . GLN A 1 181 ? -37.778 45.609 190.692 1.00 32.70 178 GLN A CA 1
ATOM 1138 C C . GLN A 1 181 ? -38.687 44.534 191.280 1.00 27.82 178 GLN A C 1
ATOM 1139 O O . GLN A 1 181 ? -39.868 44.445 190.935 1.00 26.62 178 GLN A O 1
ATOM 1145 N N . GLU A 1 182 ? -38.128 43.721 192.171 1.00 27.19 179 GLU A N 1
ATOM 1146 C CA . GLU A 1 182 ? -38.875 42.645 192.812 1.00 27.17 179 GLU A CA 1
ATOM 1147 C C . GLU A 1 182 ? -39.974 43.196 193.718 1.00 25.68 179 GLU A C 1
ATOM 1148 O O . GLU A 1 182 ? -41.097 42.683 193.736 1.00 29.39 179 GLU A O 1
ATOM 1154 N N . LEU A 1 183 ? -39.645 44.248 194.461 1.00 20.55 180 LEU A N 1
ATOM 1155 C CA . LEU A 1 183 ? -40.609 44.902 195.338 1.00 25.63 180 LEU A CA 1
ATOM 1156 C C . LEU A 1 183 ? -41.730 45.555 194.535 1.00 24.28 180 LEU A C 1
ATOM 1157 O O . LEU A 1 183 ? -42.902 45.462 194.902 1.00 26.95 180 LEU A O 1
ATOM 1162 N N . ASP A 1 184 ? -41.363 46.215 193.439 1.00 26.23 181 ASP A N 1
ATOM 1163 C CA . ASP A 1 184 ? -42.349 46.821 192.552 1.00 28.33 181 ASP A CA 1
ATOM 1164 C C . ASP A 1 184 ? -43.273 45.757 191.970 1.00 23.98 181 ASP A C 1
ATOM 1165 O O . ASP A 1 184 ? -44.482 45.967 191.849 1.00 25.15 181 ASP A O 1
ATOM 1170 N N . GLY A 1 185 ? -42.695 44.612 191.617 1.00 24.56 182 GLY A N 1
ATOM 1171 C CA . GLY A 1 185 ? -43.466 43.488 191.119 1.00 25.15 182 GLY A CA 1
ATOM 1172 C C . GLY A 1 185 ? -44.451 42.985 192.157 1.00 26.08 182 GLY A C 1
ATOM 1173 O O . GLY A 1 185 ? -45.602 42.679 191.838 1.00 27.64 182 GLY A O 1
ATOM 1174 N N . ALA A 1 186 ? -43.995 42.901 193.403 1.00 26.55 183 ALA A N 1
ATOM 1175 C CA . ALA A 1 186 ? -44.847 42.468 194.507 1.00 23.17 183 ALA A CA 1
ATOM 1176 C C . ALA A 1 186 ? -46.013 43.432 194.722 1.00 25.21 183 ALA A C 1
ATOM 1177 O O . ALA A 1 186 ? -47.160 43.008 194.894 1.00 23.78 183 ALA A O 1
ATOM 1179 N N . ARG A 1 187 ? -45.710 44.727 194.713 1.00 27.16 184 ARG A N 1
ATOM 1180 C CA . ARG A 1 187 ? -46.724 45.765 194.872 1.00 27.69 184 ARG A CA 1
ATOM 1181 C C . ARG A 1 187 ? -47.775 45.675 193.770 1.00 24.86 184 ARG A C 1
ATOM 1182 O O . ARG A 1 187 ? -48.983 45.666 194.039 1.00 25.65 184 ARG A O 1
ATOM 1190 N N . PHE A 1 188 ? -47.298 45.610 192.529 1.00 25.06 185 PHE A N 1
ATOM 1191 C CA . PHE A 1 188 ? -48.170 45.495 191.365 1.00 28.32 185 PHE A CA 1
ATOM 1192 C C . PHE A 1 188 ? -49.066 44.269 191.480 1.00 27.42 185 PHE A C 1
ATOM 1193 O O . PHE A 1 188 ? -50.261 44.333 191.190 1.00 27.81 185 PHE A O 1
ATOM 1201 N N . GLN A 1 189 ? -48.475 43.156 191.904 1.00 22.97 186 GLN A N 1
ATOM 1202 C CA . GLN A 1 189 ? -49.215 41.915 192.101 1.00 26.06 186 GLN A CA 1
ATOM 1203 C C . GLN A 1 189 ? -50.337 42.107 193.116 1.00 25.76 186 GLN A C 1
ATOM 1204 O O . GLN A 1 189 ? -51.487 41.731 192.867 1.00 29.04 186 GLN A O 1
ATOM 1210 N N . GLY A 1 190 ? -49.994 42.703 194.255 1.00 23.65 187 GLY A N 1
ATOM 1211 C CA . GLY A 1 190 ? -50.965 42.979 195.299 1.00 25.62 187 GLY A CA 1
ATOM 1212 C C . GLY A 1 190 ? -52.134 43.817 194.815 1.00 22.59 187 GLY A C 1
ATOM 1213 O O . GLY A 1 190 ? -53.297 43.472 195.048 1.00 24.59 187 GLY A O 1
ATOM 1214 N N . ARG A 1 191 ? -51.828 44.915 194.130 1.00 27.76 188 ARG A N 1
ATOM 1215 C CA . ARG A 1 191 ? -52.874 45.800 193.624 1.00 28.61 188 ARG A CA 1
ATOM 1216 C C . ARG A 1 191 ? -53.748 45.103 192.582 1.00 26.98 188 ARG A C 1
ATOM 1217 O O . ARG A 1 191 ? -54.967 45.275 192.572 1.00 28.06 188 ARG A O 1
ATOM 1225 N N . ARG A 1 192 ? -53.118 44.321 191.710 1.00 25.15 189 ARG A N 1
ATOM 1226 C CA . ARG A 1 192 ? -53.840 43.572 190.687 1.00 25.75 189 ARG A CA 1
ATOM 1227 C C . ARG A 1 192 ? -54.838 42.603 191.315 1.00 25.76 189 ARG A C 1
ATOM 1228 O O . ARG A 1 192 ? -56.020 42.585 190.949 1.00 31.83 189 ARG A O 1
ATOM 1236 N N . VAL A 1 193 ? -54.357 41.806 192.267 1.00 22.65 190 VAL A N 1
ATOM 1237 C CA . VAL A 1 193 ? -55.215 40.873 192.992 1.00 25.40 190 VAL A CA 1
ATOM 1238 C C . VAL A 1 193 ? -56.365 41.609 193.680 1.00 28.83 190 VAL A C 1
ATOM 1239 O O . VAL A 1 193 ? -57.520 41.172 193.624 1.00 29.29 190 VAL A O 1
ATOM 1243 N N . ALA A 1 194 ? -56.042 42.735 194.312 1.00 26.79 191 ALA A N 1
ATOM 1244 C CA . ALA A 1 194 ? -57.045 43.552 194.992 1.00 26.77 191 ALA A CA 1
ATOM 1245 C C . ALA A 1 194 ? -58.156 44.010 194.050 1.00 28.67 191 ALA A C 1
ATOM 1246 O O . ALA A 1 194 ? -59.342 43.843 194.346 1.00 29.93 191 ALA A O 1
ATOM 1248 N N . GLU A 1 195 ? -57.768 44.586 192.915 1.00 22.98 192 GLU A N 1
ATOM 1249 C CA . GLU A 1 195 ? -58.734 45.095 191.947 1.00 30.03 192 GLU A CA 1
ATOM 1250 C C . GLU A 1 195 ? -59.581 43.976 191.350 1.00 28.68 192 GLU A C 1
ATOM 1251 O O . GLU A 1 195 ? -60.784 44.146 191.139 1.00 24.77 192 GLU A O 1
ATOM 1257 N N . ILE A 1 196 ? -58.951 42.838 191.070 1.00 23.60 193 ILE A N 1
ATOM 1258 C CA . ILE A 1 196 ? -59.682 41.682 190.557 1.00 27.21 193 ILE A CA 1
ATOM 1259 C C . ILE A 1 196 ? -60.739 41.217 191.561 1.00 26.52 193 ILE A C 1
ATOM 1260 O O . ILE A 1 196 ? -61.898 40.980 191.199 1.00 28.46 193 ILE A O 1
ATOM 1265 N N . THR A 1 197 ? -60.335 41.103 192.824 1.00 27.52 194 THR A N 1
ATOM 1266 C CA . THR A 1 197 ? -61.250 40.716 193.895 1.00 33.18 194 THR A CA 1
ATOM 1267 C C . THR A 1 197 ? -62.420 41.692 193.999 1.00 31.35 194 THR A C 1
ATOM 1268 O O . THR A 1 197 ? -63.583 41.284 194.103 1.00 30.59 194 THR A O 1
ATOM 1272 N N . ALA A 1 198 ? -62.098 42.983 193.965 1.00 33.74 195 ALA A N 1
ATOM 1273 C CA . ALA A 1 198 ? -63.105 44.038 194.001 1.00 35.47 195 ALA A CA 1
ATOM 1274 C C . ALA A 1 198 ? -64.094 43.879 192.852 1.00 38.41 195 ALA A C 1
ATOM 1275 O O . ALA A 1 198 ? -65.299 44.062 193.028 1.00 43.49 195 ALA A O 1
ATOM 1277 N N . LYS A 1 199 ? -63.575 43.539 191.676 1.00 33.70 196 LYS A N 1
ATOM 1278 C CA . LYS A 1 199 ? -64.417 43.304 190.509 1.00 38.44 196 LYS A CA 1
ATOM 1279 C C . LYS A 1 199 ? -65.323 42.098 190.728 1.00 41.07 196 LYS A C 1
ATOM 1280 O O . LYS A 1 199 ? -66.461 42.075 190.258 1.00 40.81 196 LYS A O 1
ATOM 1286 N N . LEU A 1 200 ? -64.819 41.098 191.446 1.00 40.17 197 LEU A N 1
ATOM 1287 C CA . LEU A 1 200 ? -65.603 39.896 191.710 1.00 38.57 197 LEU A CA 1
ATOM 1288 C C . LEU A 1 200 ? -66.659 40.107 192.793 1.00 42.88 197 LEU A C 1
ATOM 1289 O O . LEU A 1 200 ? -67.626 39.350 192.873 1.00 44.76 197 LEU A O 1
ATOM 1294 N N . HIS A 1 201 ? -66.478 41.127 193.627 1.00 46.50 198 HIS A N 1
ATOM 1295 C CA . HIS A 1 201 ? -67.475 41.423 194.654 1.00 47.32 198 HIS A CA 1
ATOM 1296 C C . HIS A 1 201 ? -68.284 42.674 194.326 1.00 50.91 198 HIS A C 1
ATOM 1297 O O . HIS A 1 201 ? -69.272 42.976 194.995 1.00 54.45 198 HIS A O 1
ATOM 1304 N N . GLY A 1 202 ? -67.858 43.400 193.298 1.00 57.78 199 GLY A N 1
ATOM 1305 C CA . GLY A 1 202 ? -68.545 44.609 192.883 1.00 49.47 199 GLY A CA 1
ATOM 1306 C C . GLY A 1 202 ? -68.355 44.909 191.410 1.00 59.98 199 GLY A C 1
ATOM 1307 O O . GLY A 1 202 ? -67.396 45.585 191.035 1.00 61.42 199 GLY A O 1
ATOM 1308 N N . MET B 1 4 ? -23.234 -9.115 201.125 1.00 40.17 1 MET B N 1
ATOM 1309 C CA . MET B 1 4 ? -24.552 -8.649 200.710 1.00 38.82 1 MET B CA 1
ATOM 1310 C C . MET B 1 4 ? -24.672 -7.135 200.800 1.00 36.80 1 MET B C 1
ATOM 1311 O O . MET B 1 4 ? -24.129 -6.512 201.713 1.00 43.46 1 MET B O 1
ATOM 1316 N N . VAL B 1 5 ? -25.387 -6.546 199.848 1.00 39.22 2 VAL B N 1
ATOM 1317 C CA . VAL B 1 5 ? -25.708 -5.129 199.913 1.00 39.53 2 VAL B CA 1
ATOM 1318 C C . VAL B 1 5 ? -26.817 -4.918 200.939 1.00 35.99 2 VAL B C 1
ATOM 1319 O O . VAL B 1 5 ? -27.650 -5.798 201.154 1.00 37.59 2 VAL B O 1
ATOM 1323 N N . LYS B 1 6 ? -26.813 -3.757 201.583 1.00 34.74 3 LYS B N 1
ATOM 1324 C CA . LYS B 1 6 ? -27.801 -3.460 202.612 1.00 33.15 3 LYS B CA 1
ATOM 1325 C C . LYS B 1 6 ? -28.855 -2.496 202.079 1.00 31.91 3 LYS B C 1
ATOM 1326 O O . LYS B 1 6 ? -28.523 -1.443 201.534 1.00 37.07 3 LYS B O 1
ATOM 1332 N N . MET B 1 7 ? -30.124 -2.860 202.235 1.00 27.40 4 MET B N 1
ATOM 1333 C CA . MET B 1 7 ? -31.214 -2.017 201.754 1.00 29.20 4 MET B CA 1
ATOM 1334 C C . MET B 1 7 ? -32.185 -1.618 202.857 1.00 25.75 4 MET B C 1
ATOM 1335 O O . MET B 1 7 ? -32.546 -2.429 203.709 1.00 29.08 4 MET B O 1
ATOM 1340 N N . LEU B 1 8 ? -32.602 -0.357 202.829 1.00 28.63 5 LEU B N 1
ATOM 1341 C CA . LEU B 1 8 ? -33.620 0.140 203.743 1.00 26.30 5 LEU B CA 1
ATOM 1342 C C . LEU B 1 8 ? -34.939 0.355 203.013 1.00 29.38 5 LEU B C 1
ATOM 1343 O O . LEU B 1 8 ? -35.008 1.123 202.052 1.00 28.56 5 LEU B O 1
ATOM 1348 N N . VAL B 1 9 ? -35.982 -0.332 203.465 1.00 29.69 6 VAL B N 1
ATOM 1349 C CA . VAL B 1 9 ? -37.327 -0.077 202.969 1.00 23.15 6 VAL B CA 1
ATOM 1350 C C . VAL B 1 9 ? -38.053 0.807 203.975 1.00 25.28 6 VAL B C 1
ATOM 1351 O O . VAL B 1 9 ? -38.566 0.332 204.991 1.00 28.74 6 VAL B O 1
ATOM 1355 N N . LEU B 1 10 ? -38.073 2.102 203.683 1.00 28.34 7 LEU B N 1
ATOM 1356 C CA . LEU B 1 10 ? -38.664 3.097 204.567 1.00 28.63 7 LEU B CA 1
ATOM 1357 C C . LEU B 1 10 ? -40.044 3.503 204.068 1.00 29.25 7 LEU B C 1
ATOM 1358 O O . LEU B 1 10 ? -40.202 3.853 202.898 1.00 30.75 7 LEU B O 1
ATOM 1363 N N . TYR B 1 11 ? -41.047 3.458 204.941 1.00 33.36 8 TYR B N 1
ATOM 1364 C CA . TYR B 1 11 ? -42.401 3.763 204.490 1.00 33.30 8 TYR B CA 1
ATOM 1365 C C . TYR B 1 11 ? -43.220 4.614 205.456 1.00 33.94 8 TYR B C 1
ATOM 1366 O O . TYR B 1 11 ? -42.942 4.675 206.653 1.00 33.76 8 TYR B O 1
ATOM 1375 N N . TYR B 1 12 ? -44.235 5.276 204.909 1.00 34.69 9 TYR B N 1
ATOM 1376 C CA . TYR B 1 12 ? -45.293 5.872 205.711 1.00 34.13 9 TYR B CA 1
ATOM 1377 C C . TYR B 1 12 ? -46.640 5.360 205.235 1.00 33.40 9 TYR B C 1
ATOM 1378 O O . TYR B 1 12 ? -46.990 5.501 204.063 1.00 33.68 9 TYR B O 1
ATOM 1387 N N . SER B 1 13 ? -47.397 4.766 206.147 1.00 38.36 10 SER B N 1
ATOM 1388 C CA . SER B 1 13 ? -48.719 4.273 205.810 1.00 41.27 10 SER B CA 1
ATOM 1389 C C . SER B 1 13 ? -49.753 4.892 206.738 1.00 42.72 10 SER B C 1
ATOM 1390 O O . SER B 1 13 ? -49.599 4.868 207.958 1.00 44.40 10 SER B O 1
ATOM 1393 N N . ALA B 1 14 ? -50.809 5.445 206.153 1.00 40.61 11 ALA B N 1
ATOM 1394 C CA . ALA B 1 14 ? -51.863 6.071 206.932 1.00 48.34 11 ALA B CA 1
ATOM 1395 C C . ALA B 1 14 ? -52.933 5.049 207.283 1.00 52.41 11 ALA B C 1
ATOM 1396 O O . ALA B 1 14 ? -53.550 5.128 208.347 1.00 50.44 11 ALA B O 1
ATOM 1398 N N . TYR B 1 15 ? -53.140 4.080 206.396 1.00 50.92 12 TYR B N 1
ATOM 1399 C CA . TYR B 1 15 ? -54.196 3.091 206.593 1.00 49.95 12 TYR B CA 1
ATOM 1400 C C . TYR B 1 15 ? -53.748 1.634 206.363 1.00 49.72 12 TYR B C 1
ATOM 1401 O O . TYR B 1 15 ? -54.591 0.740 206.286 1.00 52.20 12 TYR B O 1
ATOM 1410 N N . GLY B 1 16 ? -52.446 1.381 206.254 1.00 49.29 13 GLY B N 1
ATOM 1411 C CA . GLY B 1 16 ? -51.958 0.012 206.127 1.00 40.84 13 GLY B CA 1
ATOM 1412 C C . GLY B 1 16 ? -51.670 -0.491 204.717 1.00 40.60 13 GLY B C 1
ATOM 1413 O O . GLY B 1 16 ? -51.070 -1.553 204.548 1.00 44.12 13 GLY B O 1
ATOM 1414 N N . TYR B 1 17 ? -52.091 0.266 203.708 1.00 38.02 14 TYR B N 1
ATOM 1415 C CA . TYR B 1 17 ? -51.880 -0.104 202.307 1.00 35.32 14 TYR B CA 1
ATOM 1416 C C . TYR B 1 17 ? -50.387 -0.120 201.955 1.00 35.96 14 TYR B C 1
ATOM 1417 O O . TYR B 1 17 ? -49.829 -1.146 201.522 1.00 36.60 14 TYR B O 1
ATOM 1426 N N . MET B 1 18 ? -49.748 1.031 202.141 1.00 31.01 15 MET B N 1
ATOM 1427 C CA . MET B 1 18 ? -48.333 1.196 201.833 1.00 29.09 15 MET B CA 1
ATOM 1428 C C . MET B 1 18 ? -47.467 0.306 202.719 1.00 30.94 15 MET B C 1
ATOM 1429 O O . MET B 1 18 ? -46.340 -0.016 202.361 1.00 30.58 15 MET B O 1
ATOM 1434 N N . GLU B 1 19 ? -47.989 -0.082 203.878 1.00 30.06 16 GLU B N 1
ATOM 1435 C CA . GLU B 1 19 ? -47.278 -1.019 204.739 1.00 35.94 16 GLU B CA 1
ATOM 1436 C C . GLU B 1 19 ? -47.172 -2.376 204.051 1.00 33.51 16 GLU B C 1
ATOM 1437 O O . GLU B 1 19 ? -46.104 -2.993 204.025 1.00 30.63 16 GLU B O 1
ATOM 1443 N N . GLN B 1 20 ? -48.287 -2.829 203.484 1.00 31.95 17 GLN B N 1
ATOM 1444 C CA . GLN B 1 20 ? -48.324 -4.094 202.762 1.00 32.94 17 GLN B CA 1
ATOM 1445 C C . GLN B 1 20 ? -47.440 -4.031 201.522 1.00 31.88 17 GLN B C 1
ATOM 1446 O O . GLN B 1 20 ? -46.675 -4.964 201.242 1.00 29.20 17 GLN B O 1
ATOM 1452 N N . MET B 1 21 ? -47.541 -2.923 200.789 1.00 29.54 18 MET B N 1
ATOM 1453 C CA . MET B 1 21 ? -46.673 -2.704 199.633 1.00 26.65 18 MET B CA 1
ATOM 1454 C C . MET B 1 21 ? -45.195 -2.758 200.029 1.00 25.57 18 MET B C 1
ATOM 1455 O O . MET B 1 21 ? -44.364 -3.316 199.308 1.00 25.50 18 MET B O 1
ATOM 1460 N N . ALA B 1 22 ? -44.883 -2.184 201.186 1.00 27.74 19 ALA B N 1
ATOM 1461 C CA . ALA B 1 22 ? -43.516 -2.129 201.692 1.00 29.63 19 ALA B CA 1
ATOM 1462 C C . ALA B 1 22 ? -43.008 -3.512 202.072 1.00 26.17 19 ALA B C 1
ATOM 1463 O O . ALA B 1 22 ? -41.852 -3.844 201.817 1.00 27.58 19 ALA B O 1
ATOM 1465 N N . LYS B 1 23 ? -43.868 -4.308 202.700 1.00 27.20 20 LYS B N 1
ATOM 1466 C CA . LYS B 1 23 ? -43.514 -5.682 203.035 1.00 28.26 20 LYS B CA 1
ATOM 1467 C C . LYS B 1 23 ? -43.251 -6.485 201.766 1.00 25.36 20 LYS B C 1
ATOM 1468 O O . LYS B 1 23 ? -42.313 -7.285 201.708 1.00 28.64 20 LYS B O 1
ATOM 1474 N N . ALA B 1 24 ? -44.080 -6.262 200.749 1.00 25.66 21 ALA B N 1
ATOM 1475 C CA . ALA B 1 24 ? -43.888 -6.913 199.458 1.00 25.29 21 ALA B CA 1
ATOM 1476 C C . ALA B 1 24 ? -42.533 -6.547 198.853 1.00 25.11 21 ALA B C 1
ATOM 1477 O O . ALA B 1 24 ? -41.770 -7.422 198.437 1.00 25.33 21 ALA B O 1
ATOM 1479 N N . ALA B 1 25 ? -42.237 -5.250 198.820 1.00 27.79 22 ALA B N 1
ATOM 1480 C CA . ALA B 1 25 ? -40.974 -4.756 198.276 1.00 24.83 22 ALA B CA 1
ATOM 1481 C C . ALA B 1 25 ? -39.776 -5.328 199.029 1.00 26.19 22 ALA B C 1
ATOM 1482 O O . ALA B 1 25 ? -38.779 -5.722 198.422 1.00 25.88 22 ALA B O 1
ATOM 1484 N N . ALA B 1 26 ? -39.883 -5.370 200.353 1.00 23.81 23 ALA B N 1
ATOM 1485 C CA . ALA B 1 26 ? -38.823 -5.908 201.197 1.00 24.63 23 ALA B CA 1
ATOM 1486 C C . ALA B 1 26 ? -38.593 -7.384 200.896 1.00 29.81 23 ALA B C 1
ATOM 1487 O O . ALA B 1 26 ? -37.451 -7.838 200.808 1.00 29.50 23 ALA B O 1
ATOM 1489 N N . GLU B 1 27 ? -39.685 -8.129 200.743 1.00 29.20 24 GLU B N 1
ATOM 1490 C CA . GLU B 1 27 ? -39.602 -9.542 200.390 1.00 34.55 24 GLU B CA 1
ATOM 1491 C C . GLU B 1 27 ? -38.889 -9.732 199.053 1.00 33.43 24 GLU B C 1
ATOM 1492 O O . GLU B 1 27 ? -37.959 -10.540 198.939 1.00 30.28 24 GLU B O 1
ATOM 1498 N N . GLY B 1 28 ? -39.325 -8.975 198.050 1.00 29.78 25 GLY B N 1
ATOM 1499 C CA . GLY B 1 28 ? -38.713 -9.020 196.735 1.00 30.96 25 GLY B CA 1
ATOM 1500 C C . GLY B 1 28 ? -37.229 -8.715 196.783 1.00 32.31 25 GLY B C 1
ATOM 1501 O O . GLY B 1 28 ? -36.430 -9.352 196.097 1.00 33.71 25 GLY B O 1
ATOM 1502 N N . ALA B 1 29 ? -36.861 -7.744 197.611 1.00 29.82 26 ALA B N 1
ATOM 1503 C CA . ALA B 1 29 ? -35.465 -7.355 197.765 1.00 33.18 26 ALA B CA 1
ATOM 1504 C C . ALA B 1 29 ? -34.655 -8.454 198.449 1.00 32.91 26 ALA B C 1
ATOM 1505 O O . ALA B 1 29 ? -33.483 -8.657 198.132 1.00 32.02 26 ALA B O 1
ATOM 1507 N N . ARG B 1 30 ? -35.280 -9.157 199.391 1.00 28.36 27 ARG B N 1
ATOM 1508 C CA . ARG B 1 30 ? -34.634 -10.294 200.038 1.00 29.56 27 ARG B CA 1
ATOM 1509 C C . ARG B 1 30 ? -34.385 -11.397 199.020 1.00 34.83 27 ARG B C 1
ATOM 1510 O O . ARG B 1 30 ? -33.352 -12.066 199.052 1.00 32.23 27 ARG B O 1
ATOM 1518 N N . GLU B 1 31 ? -35.340 -11.578 198.111 1.00 34.04 28 GLU B N 1
ATOM 1519 C CA . GLU B 1 31 ? -35.197 -12.560 197.042 1.00 33.40 28 GLU B CA 1
ATOM 1520 C C . GLU B 1 31 ? -34.143 -12.125 196.024 1.00 33.87 28 GLU B C 1
ATOM 1521 O O . GLU B 1 31 ? -33.698 -12.922 195.198 1.00 33.51 28 GLU B O 1
ATOM 1527 N N . GLY B 1 32 ? -33.749 -10.857 196.090 1.00 31.39 29 GLY B N 1
ATOM 1528 C CA . GLY B 1 32 ? -32.724 -10.327 195.211 1.00 30.23 29 GLY B CA 1
ATOM 1529 C C . GLY B 1 32 ? -31.332 -10.475 195.795 1.00 29.71 29 GLY B C 1
ATOM 1530 O O . GLY B 1 32 ? -30.353 -10.001 195.219 1.00 31.34 29 GLY B O 1
ATOM 1531 N N . GLY B 1 33 ? -31.248 -11.131 196.948 1.00 31.45 30 GLY B N 1
ATOM 1532 C CA . GLY B 1 33 ? -29.971 -11.405 197.580 1.00 26.73 30 GLY B CA 1
ATOM 1533 C C . GLY B 1 33 ? -29.469 -10.255 198.429 1.00 28.79 30 GLY B C 1
ATOM 1534 O O . GLY B 1 33 ? -28.274 -10.155 198.709 1.00 38.02 30 GLY B O 1
ATOM 1535 N N . ALA B 1 34 ? -30.382 -9.383 198.842 1.00 28.33 31 ALA B N 1
ATOM 1536 C CA . ALA B 1 34 ? -30.013 -8.219 199.638 1.00 31.71 31 ALA B CA 1
ATOM 1537 C C . ALA B 1 34 ? -30.422 -8.380 201.098 1.00 31.76 31 ALA B C 1
ATOM 1538 O O . ALA B 1 34 ? -31.402 -9.056 201.410 1.00 29.30 31 ALA B O 1
ATOM 1540 N N . GLU B 1 35 ? -29.659 -7.753 201.988 1.00 34.93 32 GLU B N 1
ATOM 1541 C CA . GLU B 1 35 ? -29.999 -7.722 203.405 1.00 33.64 32 GLU B CA 1
ATOM 1542 C C . GLU B 1 35 ? -30.919 -6.536 203.670 1.00 30.60 32 GLU B C 1
ATOM 1543 O O . GLU B 1 35 ? -30.491 -5.382 203.627 1.00 31.34 32 GLU B O 1
ATOM 1549 N N . VAL B 1 36 ? -32.186 -6.830 203.941 1.00 24.78 33 VAL B N 1
ATOM 1550 C CA . VAL B 1 36 ? -33.224 -5.807 203.970 1.00 25.66 33 VAL B CA 1
ATOM 1551 C C . VAL B 1 36 ? -33.696 -5.454 205.379 1.00 28.99 33 VAL B C 1
ATOM 1552 O O . VAL B 1 36 ? -33.895 -6.330 206.220 1.00 28.46 33 VAL B O 1
ATOM 1556 N N . THR B 1 37 ? -33.867 -4.158 205.624 1.00 29.51 34 THR B N 1
ATOM 1557 C CA . THR B 1 37 ? -34.409 -3.670 206.884 1.00 24.49 34 THR B CA 1
ATOM 1558 C C . THR B 1 37 ? -35.671 -2.849 206.629 1.00 29.39 34 THR B C 1
ATOM 1559 O O . THR B 1 37 ? -35.638 -1.860 205.898 1.00 27.72 34 THR B O 1
ATOM 1563 N N . LEU B 1 38 ? -36.781 -3.264 207.232 1.00 26.13 35 LEU B N 1
ATOM 1564 C CA . LEU B 1 38 ? -38.056 -2.578 207.046 1.00 24.91 35 LEU B CA 1
ATOM 1565 C C . LEU B 1 38 ? -38.311 -1.590 208.178 1.00 28.37 35 LEU B C 1
ATOM 1566 O O . LEU B 1 38 ? -38.345 -1.975 209.346 1.00 32.00 35 LEU B O 1
ATOM 1571 N N . LYS B 1 39 ? -38.498 -0.318 207.831 1.00 30.18 36 LYS B N 1
ATOM 1572 C CA . LYS B 1 39 ? -38.729 0.711 208.842 1.00 31.20 36 LYS B CA 1
ATOM 1573 C C . LYS B 1 39 ? -39.766 1.750 208.411 1.00 34.79 36 LYS B C 1
ATOM 1574 O O . LYS B 1 39 ? -40.037 1.926 207.221 1.00 36.16 36 LYS B O 1
ATOM 1580 N N . ARG B 1 40 ? -40.347 2.432 209.395 1.00 38.14 37 ARG B N 1
ATOM 1581 C CA . ARG B 1 40 ? -41.340 3.468 209.134 1.00 37.96 37 ARG B CA 1
ATOM 1582 C C . ARG B 1 40 ? -40.914 4.811 209.724 1.00 39.54 37 ARG B C 1
ATOM 1583 O O . ARG B 1 40 ? -40.130 4.861 210.672 1.00 36.98 37 ARG B O 1
ATOM 1591 N N . VAL B 1 41 ? -41.432 5.897 209.155 1.00 34.60 38 VAL B N 1
ATOM 1592 C CA . VAL B 1 41 ? -41.098 7.239 209.622 1.00 37.80 38 VAL B CA 1
ATOM 1593 C C . VAL B 1 41 ? -41.924 7.623 210.848 1.00 42.46 38 VAL B C 1
ATOM 1594 O O . VAL B 1 41 ? -43.053 7.157 211.011 1.00 43.49 38 VAL B O 1
ATOM 1598 N N . PRO B 1 42 ? -41.355 8.468 211.725 1.00 40.89 39 PRO B N 1
ATOM 1599 C CA . PRO B 1 42 ? -42.076 8.960 212.904 1.00 41.13 39 PRO B CA 1
ATOM 1600 C C . PRO B 1 42 ? -43.316 9.777 212.547 1.00 52.65 39 PRO B C 1
ATOM 1601 O O . PRO B 1 42 ? -43.403 10.308 211.439 1.00 52.56 39 PRO B O 1
ATOM 1605 N N . GLU B 1 43 ? -44.263 9.870 213.476 1.00 58.97 40 GLU B N 1
ATOM 1606 C CA . GLU B 1 43 ? -45.417 10.749 213.312 1.00 62.56 40 GLU B CA 1
ATOM 1607 C C . GLU B 1 43 ? -45.206 12.065 214.049 1.00 66.41 40 GLU B C 1
ATOM 1608 O O . GLU B 1 43 ? -44.182 12.267 214.702 1.00 67.07 40 GLU B O 1
ATOM 1614 N N . LEU B 1 44 ? -46.185 12.956 213.939 1.00 68.78 41 LEU B N 1
ATOM 1615 C CA . LEU B 1 44 ? -46.111 14.256 214.592 1.00 75.69 41 LEU B CA 1
ATOM 1616 C C . LEU B 1 44 ? -47.180 14.391 215.672 1.00 72.32 41 LEU B C 1
ATOM 1617 O O . LEU B 1 44 ? -47.066 13.805 216.749 1.00 64.56 41 LEU B O 1
ATOM 1622 N N . ILE B 1 57 ? -51.003 1.144 211.549 1.00 82.00 54 ILE B N 1
ATOM 1623 C CA . ILE B 1 57 ? -50.611 0.958 212.943 1.00 81.01 54 ILE B CA 1
ATOM 1624 C C . ILE B 1 57 ? -49.872 -0.346 213.208 1.00 85.38 54 ILE B C 1
ATOM 1625 O O . ILE B 1 57 ? -50.494 -1.333 213.577 1.00 91.89 54 ILE B O 1
ATOM 1630 N N . ASP B 1 58 ? -48.562 -0.398 213.049 1.00 77.58 55 ASP B N 1
ATOM 1631 C CA . ASP B 1 58 ? -47.871 -1.598 213.504 1.00 76.73 55 ASP B CA 1
ATOM 1632 C C . ASP B 1 58 ? -46.598 -1.174 214.247 1.00 72.47 55 ASP B C 1
ATOM 1633 O O . ASP B 1 58 ? -45.606 -0.803 213.613 1.00 70.79 55 ASP B O 1
ATOM 1638 N N . GLN B 1 59 ? -46.669 -1.146 215.578 1.00 71.89 56 GLN B N 1
ATOM 1639 C CA . GLN B 1 59 ? -45.560 -0.715 216.427 1.00 71.17 56 GLN B CA 1
ATOM 1640 C C . GLN B 1 59 ? -44.422 -1.736 216.502 1.00 71.91 56 GLN B C 1
ATOM 1641 O O . GLN B 1 59 ? -43.378 -1.474 217.108 1.00 72.30 56 GLN B O 1
ATOM 1647 N N . GLU B 1 60 ? -44.635 -2.905 215.907 1.00 67.15 57 GLU B N 1
ATOM 1648 C CA . GLU B 1 60 ? -43.594 -3.920 215.819 1.00 67.46 57 GLU B CA 1
ATOM 1649 C C . GLU B 1 60 ? -42.588 -3.579 214.728 1.00 60.55 57 GLU B C 1
ATOM 1650 O O . GLU B 1 60 ? -41.478 -4.105 214.713 1.00 54.52 57 GLU B O 1
ATOM 1656 N N . VAL B 1 61 ? -42.983 -2.689 213.824 1.00 58.22 58 VAL B N 1
ATOM 1657 C CA . VAL B 1 61 ? -42.078 -2.182 212.801 1.00 54.31 58 VAL B CA 1
ATOM 1658 C C . VAL B 1 61 ? -41.290 -1.011 213.373 1.00 45.03 58 VAL B C 1
ATOM 1659 O O . VAL B 1 61 ? -41.877 -0.016 213.799 1.00 42.47 58 VAL B O 1
ATOM 1663 N N . PRO B 1 62 ? -39.954 -1.131 213.387 1.00 41.12 59 PRO B N 1
ATOM 1664 C CA . PRO B 1 62 ? -39.071 -0.122 213.985 1.00 37.92 59 PRO B CA 1
ATOM 1665 C C . PRO B 1 62 ? -39.189 1.251 213.334 1.00 43.19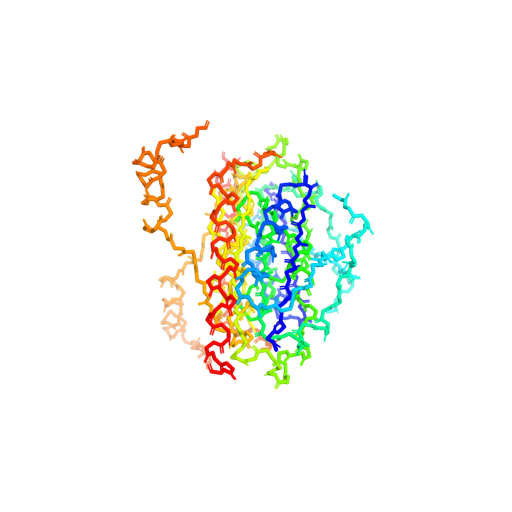 59 PRO B C 1
ATOM 1666 O O . PRO B 1 62 ? -39.412 1.357 212.128 1.00 41.28 59 PRO B O 1
ATOM 1670 N N . ILE B 1 63 ? -39.041 2.292 214.146 1.00 41.11 60 ILE B N 1
ATOM 1671 C CA . ILE B 1 63 ? -39.038 3.662 213.654 1.00 36.12 60 ILE B CA 1
ATOM 1672 C C . ILE B 1 63 ? -37.625 4.060 213.239 1.00 38.72 60 ILE B C 1
ATOM 1673 O O . ILE B 1 63 ? -36.662 3.794 213.958 1.00 39.62 60 ILE B O 1
ATOM 1678 N N . ALA B 1 64 ? -37.505 4.699 212.081 1.00 35.11 61 ALA B N 1
ATOM 1679 C CA . ALA B 1 64 ? -36.198 5.038 211.531 1.00 34.82 61 ALA B CA 1
ATOM 1680 C C . ALA B 1 64 ? -35.722 6.417 211.972 1.00 34.64 61 ALA B C 1
ATOM 1681 O O . ALA B 1 64 ? -36.518 7.270 212.365 1.00 33.21 61 ALA B O 1
ATOM 1683 N N . THR B 1 65 ? -34.411 6.622 211.902 1.00 31.33 62 THR B N 1
ATOM 1684 C CA . THR B 1 65 ? -33.814 7.922 212.168 1.00 34.41 62 THR B CA 1
ATOM 1685 C C . THR B 1 65 ? -33.290 8.496 210.859 1.00 34.99 62 THR B C 1
ATOM 1686 O O . THR B 1 65 ? -32.854 7.745 209.987 1.00 36.10 62 THR B O 1
ATOM 1690 N N . PRO B 1 66 ? -33.344 9.827 210.710 1.00 34.49 63 PRO B N 1
ATOM 1691 C CA . PRO B 1 66 ? -32.878 10.474 209.479 1.00 31.17 63 PRO B CA 1
ATOM 1692 C C . PRO B 1 66 ? -31.413 10.177 209.165 1.00 34.33 63 PRO B C 1
ATOM 1693 O O . PRO B 1 66 ? -31.054 10.047 207.996 1.00 36.69 63 PRO B O 1
ATOM 1697 N N . GLY B 1 67 ? -30.587 10.055 210.199 1.00 31.72 64 GLY B N 1
ATOM 1698 C CA . GLY B 1 67 ? -29.157 9.893 210.014 1.00 32.39 64 GLY B CA 1
ATOM 1699 C C . GLY B 1 67 ? -28.688 8.491 209.671 1.00 30.96 64 GLY B C 1
ATOM 1700 O O . GLY B 1 67 ? -27.528 8.296 209.311 1.00 37.12 64 GLY B O 1
ATOM 1701 N N . GLU B 1 68 ? -29.579 7.511 209.770 1.00 29.41 65 GLU B N 1
ATOM 1702 C CA . GLU B 1 68 ? -29.190 6.126 209.525 1.00 34.03 65 GLU B CA 1
ATOM 1703 C C . GLU B 1 68 ? -29.294 5.759 208.047 1.00 31.64 65 GLU B C 1
ATOM 1704 O O . GLU B 1 68 ? -28.847 4.688 207.636 1.00 30.90 65 GLU B O 1
ATOM 1710 N N . LEU B 1 69 ? -29.877 6.653 207.254 1.00 29.44 66 LEU B N 1
ATOM 1711 C CA . LEU B 1 69 ? -30.079 6.403 205.828 1.00 28.30 66 LEU B CA 1
ATOM 1712 C C . LEU B 1 69 ? -28.759 6.203 205.087 1.00 30.74 66 LEU B C 1
ATOM 1713 O O . LEU B 1 69 ? -28.721 5.570 204.032 1.00 31.66 66 LEU B O 1
ATOM 1718 N N . ALA B 1 70 ? -27.680 6.743 205.644 1.00 30.57 67 ALA B N 1
ATOM 1719 C CA . ALA B 1 70 ? -26.364 6.631 205.026 1.00 32.09 67 ALA B CA 1
ATOM 1720 C C . ALA B 1 70 ? -25.743 5.257 205.261 1.00 30.81 67 ALA B C 1
ATOM 1721 O O . ALA B 1 70 ? -24.704 4.934 204.686 1.00 35.36 67 ALA B O 1
ATOM 1723 N N . ASP B 1 71 ? -26.383 4.451 206.103 1.00 27.65 68 ASP B N 1
ATOM 1724 C CA . ASP B 1 71 ? -25.852 3.138 206.457 1.00 29.36 68 ASP B CA 1
ATOM 1725 C C . ASP B 1 71 ? -26.308 2.048 205.488 1.00 36.11 68 ASP B C 1
ATOM 1726 O O . ASP B 1 71 ? -25.997 0.872 205.676 1.00 34.30 68 ASP B O 1
ATOM 1731 N N . TYR B 1 72 ? -27.042 2.441 204.452 1.00 32.90 69 TYR B N 1
ATOM 1732 C CA . TYR B 1 72 ? -27.583 1.479 203.499 1.00 29.50 69 TYR B CA 1
ATOM 1733 C C . TYR B 1 72 ? -27.062 1.733 202.090 1.00 32.12 69 TYR B C 1
ATOM 1734 O O . TYR B 1 72 ? -26.766 2.869 201.726 1.00 30.02 69 TYR B O 1
ATOM 1743 N N . ASP B 1 73 ? -26.951 0.670 201.301 1.00 30.35 70 ASP B N 1
ATOM 1744 C CA . ASP B 1 73 ? -26.489 0.788 199.924 1.00 30.17 70 ASP B CA 1
ATOM 1745 C C . ASP B 1 73 ? -27.633 1.218 199.014 1.00 30.02 70 ASP B C 1
ATOM 1746 O O . ASP B 1 73 ? -27.421 1.872 197.993 1.00 30.30 70 ASP B O 1
ATOM 1751 N N . ALA B 1 74 ? -28.849 0.841 199.395 1.00 30.93 71 ALA B N 1
ATOM 1752 C CA . ALA B 1 74 ? -30.037 1.190 198.630 1.00 26.27 71 ALA B CA 1
ATOM 1753 C C . ALA B 1 74 ? -31.182 1.573 199.559 1.00 29.84 71 ALA B C 1
ATOM 1754 O O . ALA B 1 74 ? -31.304 1.038 200.660 1.00 31.18 71 ALA B O 1
ATOM 1756 N N . ILE B 1 75 ? -32.018 2.505 199.113 1.00 30.58 72 ILE B N 1
ATOM 1757 C CA . ILE B 1 75 ? -33.155 2.955 199.907 1.00 26.90 72 ILE B CA 1
ATOM 1758 C C . ILE B 1 75 ? -34.427 3.012 199.069 1.00 27.82 72 ILE B C 1
ATOM 1759 O O . ILE B 1 75 ? -34.484 3.716 198.063 1.00 28.86 72 ILE B O 1
ATOM 1764 N N . ILE B 1 76 ? -35.444 2.266 199.485 1.00 27.62 73 ILE B N 1
ATOM 1765 C CA . ILE B 1 76 ? -36.743 2.328 198.829 1.00 24.55 73 ILE B CA 1
ATOM 1766 C C . ILE B 1 76 ? -37.735 3.100 199.691 1.00 26.46 73 ILE B C 1
ATOM 1767 O O . ILE B 1 76 ? -37.987 2.737 200.841 1.00 23.55 73 ILE B O 1
ATOM 1772 N N . ILE B 1 77 ? -38.290 4.168 199.130 1.00 28.82 74 ILE B N 1
ATOM 1773 C CA . ILE B 1 77 ? -39.227 5.015 199.855 1.00 26.81 74 ILE B CA 1
ATOM 1774 C C . ILE B 1 77 ? -40.651 4.845 199.335 1.00 25.43 74 ILE B C 1
ATOM 1775 O O . ILE B 1 77 ? -40.918 5.048 198.152 1.00 25.69 74 ILE B O 1
ATOM 1780 N N . GLY B 1 78 ? -41.560 4.466 200.226 1.00 28.09 75 GLY B N 1
ATOM 1781 C CA . GLY B 1 78 ? -42.965 4.344 199.883 1.00 31.00 75 GLY B CA 1
ATOM 1782 C C . GLY B 1 78 ? -43.811 5.183 200.818 1.00 33.11 75 GLY B C 1
ATOM 1783 O O . GLY B 1 78 ? -43.593 5.182 202.026 1.00 33.03 75 GLY B O 1
ATOM 1784 N N . THR B 1 79 ? -44.778 5.910 200.271 1.00 27.30 76 THR B N 1
ATOM 1785 C CA . THR B 1 79 ? -45.590 6.791 201.100 1.00 28.72 76 THR B CA 1
ATOM 1786 C C . THR B 1 79 ? -47.030 6.903 200.618 1.00 27.18 76 THR B C 1
ATOM 1787 O O . THR B 1 79 ? -47.302 6.902 199.417 1.00 25.90 76 THR B O 1
ATOM 1791 N N . ALA B 1 80 ? -47.951 6.991 201.572 1.00 29.40 77 ALA B N 1
ATOM 1792 C CA . ALA B 1 80 ? -49.338 7.301 201.265 1.00 32.59 77 ALA B CA 1
ATOM 1793 C C . ALA B 1 80 ? -49.425 8.745 200.792 1.00 36.44 77 ALA B C 1
ATOM 1794 O O . ALA B 1 80 ? -48.576 9.567 201.136 1.00 29.37 77 ALA B O 1
ATOM 1796 N N . THR B 1 81 ? -50.440 9.055 199.995 1.00 35.97 78 THR B N 1
ATOM 1797 C CA . THR B 1 81 ? -50.573 10.400 199.452 1.00 35.23 78 THR B CA 1
ATOM 1798 C C . THR B 1 81 ? -51.898 11.038 199.846 1.00 41.22 78 THR B C 1
ATOM 1799 O O . THR B 1 81 ? -52.887 10.346 200.087 1.00 44.98 78 THR B O 1
ATOM 1803 N N . ARG B 1 82 ? -51.907 12.364 199.913 1.00 39.14 79 ARG B N 1
ATOM 1804 C CA . ARG B 1 82 ? -53.127 13.108 200.193 1.00 39.69 79 ARG B CA 1
ATOM 1805 C C . ARG B 1 82 ? -53.381 14.126 199.088 1.00 37.97 79 ARG B C 1
ATOM 1806 O O . ARG B 1 82 ? -52.569 15.023 198.858 1.00 37.05 79 ARG B O 1
ATOM 1814 N N . TYR B 1 83 ? -54.527 13.973 198.427 1.00 38.99 80 TYR B N 1
ATOM 1815 C CA . TYR B 1 83 ? -54.904 14.727 197.227 1.00 36.25 80 TYR B CA 1
ATOM 1816 C C . TYR B 1 83 ? -53.743 14.981 196.260 1.00 35.95 80 TYR B C 1
ATOM 1817 O O . TYR B 1 83 ? -53.581 16.084 195.739 1.00 37.09 80 TYR B O 1
ATOM 1826 N N . GLY B 1 84 ? -52.947 13.942 196.021 1.00 38.59 81 GLY B N 1
ATOM 1827 C CA . GLY B 1 84 ? -51.916 13.982 194.998 1.00 37.53 81 GLY B CA 1
ATOM 1828 C C . GLY B 1 84 ? -50.533 14.397 195.461 1.00 36.17 81 GLY B C 1
ATOM 1829 O O . GLY B 1 84 ? -49.570 14.305 194.701 1.00 37.41 81 GLY B O 1
ATOM 1830 N N . MET B 1 85 ? -50.426 14.847 196.706 1.00 36.48 82 MET B N 1
ATOM 1831 C CA . MET B 1 85 ? -49.152 15.331 197.228 1.00 37.74 82 MET B CA 1
ATOM 1832 C C . MET B 1 85 ? -48.487 14.335 198.170 1.00 38.14 82 MET B C 1
ATOM 1833 O O . MET B 1 85 ? -49.099 13.351 198.587 1.00 37.32 82 MET B O 1
ATOM 1838 N N . MET B 1 86 ? -47.224 14.598 198.493 1.00 35.51 83 MET B N 1
ATOM 1839 C CA . MET B 1 86 ? -46.506 13.821 199.496 1.00 36.85 83 MET B CA 1
ATOM 1840 C C . MET B 1 86 ? -47.211 13.899 200.839 1.00 39.53 83 MET B C 1
ATOM 1841 O O . MET B 1 86 ? -47.788 14.930 201.185 1.00 41.73 83 MET B O 1
ATOM 1846 N N . ALA B 1 87 ? -47.166 12.810 201.596 1.00 35.87 84 ALA B N 1
ATOM 1847 C CA . ALA B 1 87 ? -47.600 12.856 202.982 1.00 35.15 84 ALA B CA 1
ATOM 1848 C C . ALA B 1 87 ? -46.618 13.723 203.757 1.00 35.76 84 ALA B C 1
ATOM 1849 O O . ALA B 1 87 ? -45.409 13.644 203.539 1.00 35.41 84 ALA B O 1
ATOM 1851 N N . SER B 1 88 ? -47.139 14.556 204.652 1.00 38.42 85 SER B N 1
ATOM 1852 C CA . SER B 1 88 ? -46.305 15.493 205.396 1.00 39.66 85 SER B CA 1
ATOM 1853 C C . SER B 1 88 ? -45.266 14.776 206.253 1.00 38.22 85 SER B C 1
ATOM 1854 O O . SER B 1 88 ? -44.189 15.308 206.503 1.00 38.28 85 SER B O 1
ATOM 1857 N N . GLN B 1 89 ? -45.591 13.563 206.688 1.00 32.26 86 GLN B N 1
ATOM 1858 C CA . GLN B 1 89 ? -44.694 12.782 207.532 1.00 33.58 86 GLN B CA 1
ATOM 1859 C C . GLN B 1 89 ? -43.379 12.461 206.825 1.00 34.35 86 GLN B C 1
ATOM 1860 O O . GLN B 1 89 ? -42.295 12.722 207.357 1.00 39.46 86 GLN B O 1
ATOM 1866 N N . MET B 1 90 ? -43.480 11.898 205.625 1.00 33.95 87 MET B N 1
ATOM 1867 C CA . MET B 1 90 ? -42.301 11.527 204.850 1.00 32.57 87 MET B CA 1
ATOM 1868 C C . MET B 1 90 ? -41.460 12.745 204.478 1.00 32.63 87 MET B C 1
ATOM 1869 O O . MET B 1 90 ? -40.233 12.710 204.566 1.00 33.81 87 MET B O 1
ATOM 1874 N N . LYS B 1 91 ? -42.122 13.822 204.065 1.00 32.53 88 LYS B N 1
ATOM 1875 C CA . LYS B 1 91 ? -41.413 15.030 203.664 1.00 39.05 88 LYS B CA 1
ATOM 1876 C C . LYS B 1 91 ? -40.692 15.651 204.854 1.00 39.72 88 LYS B C 1
ATOM 1877 O O . LYS B 1 91 ? -39.543 16.075 204.737 1.00 43.68 88 LYS B O 1
ATOM 1883 N N . ASN B 1 92 ? -41.368 15.695 205.998 1.00 37.64 89 ASN B N 1
ATOM 1884 C CA . ASN B 1 92 ? -40.763 16.214 207.218 1.00 37.92 89 ASN B CA 1
ATOM 1885 C C . ASN B 1 92 ? -39.586 15.358 207.664 1.00 37.43 89 ASN B C 1
ATOM 1886 O O . ASN B 1 92 ? -38.604 15.873 208.196 1.00 40.40 89 ASN B O 1
ATOM 1891 N N . PHE B 1 93 ? -39.687 14.049 207.446 1.00 34.57 90 PHE B N 1
ATOM 1892 C CA . PHE B 1 93 ? -38.585 13.150 207.769 1.00 29.75 90 PHE B CA 1
ATOM 1893 C C . PHE B 1 93 ? -37.381 13.423 206.872 1.00 34.54 90 PHE B C 1
ATOM 1894 O O . PHE B 1 93 ? -36.253 13.538 207.351 1.00 35.65 90 PHE B O 1
ATOM 1902 N N . LEU B 1 94 ? -37.631 13.525 205.570 1.00 32.23 91 LEU B N 1
ATOM 1903 C CA . LEU B 1 94 ? -36.562 13.730 204.597 1.00 33.94 91 LEU B CA 1
ATOM 1904 C C . LEU B 1 94 ? -35.957 15.128 204.694 1.00 35.48 91 LEU B C 1
ATOM 1905 O O . LEU B 1 94 ? -34.839 15.360 204.234 1.00 35.36 91 LEU B O 1
ATOM 1910 N N . ASP B 1 95 ? -36.697 16.055 205.294 1.00 37.11 92 ASP B N 1
ATOM 1911 C CA . ASP B 1 95 ? -36.217 17.422 205.465 1.00 41.17 92 ASP B CA 1
ATOM 1912 C C . ASP B 1 95 ? -35.157 17.511 206.558 1.00 37.09 92 ASP B C 1
ATOM 1913 O O . ASP B 1 95 ? -34.453 18.514 206.670 1.00 36.97 92 ASP B O 1
ATOM 1918 N N . GLN B 1 96 ? -35.047 16.458 207.362 1.00 31.39 93 GLN B N 1
ATOM 1919 C CA . GLN B 1 96 ? -34.079 16.434 208.450 1.00 33.00 93 GLN B CA 1
ATOM 1920 C C . GLN B 1 96 ? -32.828 15.665 208.046 1.00 30.36 93 GLN B C 1
ATOM 1921 O O . GLN B 1 96 ? -32.107 15.142 208.894 1.00 30.51 93 GLN B O 1
ATOM 1927 N N . THR B 1 97 ? -32.573 15.611 206.743 1.00 31.89 94 THR B N 1
ATOM 1928 C CA . THR B 1 97 ? -31.376 14.965 206.223 1.00 31.71 94 THR B CA 1
ATOM 1929 C C . THR B 1 97 ? -30.423 15.996 205.632 1.00 31.28 94 THR B C 1
ATOM 1930 O O . THR B 1 97 ? -29.640 15.689 204.734 1.00 30.23 94 THR B O 1
ATOM 1934 N N . GLY B 1 98 ? -30.501 17.221 206.143 1.00 33.40 95 GLY B N 1
ATOM 1935 C CA . GLY B 1 98 ? -29.657 18.304 205.674 1.00 28.90 95 GLY B CA 1
ATOM 1936 C C . GLY B 1 98 ? -28.183 18.033 205.896 1.00 28.44 95 GLY B C 1
ATOM 1937 O O . GLY B 1 98 ? -27.349 18.362 205.051 1.00 31.47 95 GLY B O 1
ATOM 1938 N N . GLY B 1 99 ? -27.860 17.433 207.037 1.00 29.19 96 GLY B N 1
ATOM 1939 C CA . GLY B 1 99 ? -26.488 17.082 207.350 1.00 25.13 96 GLY B CA 1
ATOM 1940 C C . GLY B 1 99 ? -25.951 16.045 206.384 1.00 31.61 96 GLY B C 1
ATOM 1941 O O . GLY B 1 99 ? -24.837 16.177 205.871 1.00 33.29 96 GLY B O 1
ATOM 1942 N N . LEU B 1 100 ? -26.753 15.015 206.129 1.00 33.32 97 LEU B N 1
ATOM 1943 C CA . LEU B 1 100 ? -26.385 13.968 205.184 1.00 29.48 97 LEU B CA 1
ATOM 1944 C C . LEU B 1 100 ? -26.148 14.547 203.797 1.00 29.03 97 LEU B C 1
ATOM 1945 O O . LEU B 1 100 ? -25.222 14.140 203.096 1.00 30.48 97 LEU B O 1
ATOM 1950 N N . TRP B 1 101 ? -26.991 15.497 203.405 1.00 27.20 98 TRP B N 1
ATOM 1951 C CA . TRP B 1 101 ? -26.835 16.152 202.115 1.00 31.09 98 TRP B CA 1
ATOM 1952 C C . TRP B 1 101 ? -25.541 16.954 202.067 1.00 29.88 98 TRP B C 1
ATOM 1953 O O . TRP B 1 101 ? -24.812 16.912 201.077 1.00 30.35 98 TRP B O 1
ATOM 1964 N N . ALA B 1 102 ? -25.273 17.694 203.140 1.00 31.67 99 ALA B N 1
ATOM 1965 C CA . ALA B 1 102 ? -24.074 18.520 203.230 1.00 33.49 99 ALA B CA 1
ATOM 1966 C C . ALA B 1 102 ? -22.819 17.662 203.134 1.00 36.10 99 ALA B C 1
ATOM 1967 O O . ALA B 1 102 ? -21.825 18.063 202.529 1.00 38.48 99 ALA B O 1
ATOM 1969 N N . LYS B 1 103 ? -22.875 16.478 203.735 1.00 35.00 100 LYS B N 1
ATOM 1970 C CA . LYS B 1 103 ? -21.773 15.527 203.651 1.00 35.67 100 LYS B CA 1
ATOM 1971 C C . LYS B 1 103 ? -21.720 14.864 202.277 1.00 37.84 100 LYS B C 1
ATOM 1972 O O . LYS B 1 103 ? -20.648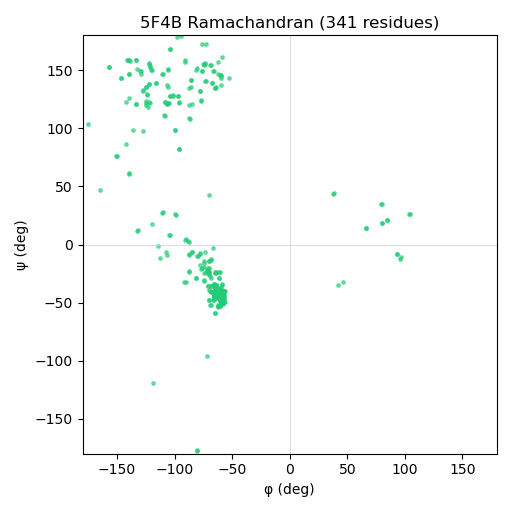 14.497 201.796 1.00 39.88 100 LYS B O 1
ATOM 1978 N N . GLY B 1 104 ? -22.884 14.707 201.653 1.00 36.68 101 GLY B N 1
ATOM 1979 C CA . GLY B 1 104 ? -22.987 13.965 200.410 1.00 31.10 101 GLY B CA 1
ATOM 1980 C C . GLY B 1 104 ? -22.999 12.476 200.689 1.00 32.27 101 GLY B C 1
ATOM 1981 O O . GLY B 1 104 ? -22.474 11.677 199.912 1.00 30.93 101 GLY B O 1
ATOM 1982 N N . ALA B 1 105 ? -23.610 12.107 201.810 1.00 27.68 102 ALA B N 1
ATOM 1983 C CA . ALA B 1 105 ? -23.580 10.733 202.296 1.00 31.17 102 ALA B CA 1
ATOM 1984 C C . ALA B 1 105 ? -24.405 9.771 201.444 1.00 31.42 102 ALA B C 1
ATOM 1985 O O . ALA B 1 105 ? -24.146 8.570 201.443 1.00 35.13 102 ALA B O 1
ATOM 1987 N N . LEU B 1 106 ? -25.389 10.293 200.719 1.00 26.68 103 LEU B N 1
ATOM 1988 C CA . LEU B 1 106 ? -26.298 9.437 199.961 1.00 24.64 103 LEU B CA 1
ATOM 1989 C C . LEU B 1 106 ? -26.010 9.435 198.461 1.00 29.41 103 LEU B C 1
ATOM 1990 O O . LEU B 1 106 ? -26.782 8.883 197.678 1.00 32.31 103 LEU B O 1
ATOM 1995 N N . ILE B 1 107 ? -24.899 10.050 198.066 1.00 28.59 104 ILE B N 1
ATOM 1996 C CA . ILE B 1 107 ? -24.517 10.108 196.659 1.00 25.35 104 ILE B CA 1
ATOM 1997 C C . ILE B 1 107 ? -24.211 8.712 196.113 1.00 29.43 104 ILE B C 1
ATOM 1998 O O . ILE B 1 107 ? -23.525 7.921 196.764 1.00 33.64 104 ILE B O 1
ATOM 2003 N N . ASN B 1 108 ? -24.748 8.423 194.928 1.00 27.01 105 ASN B N 1
ATOM 2004 C CA . ASN B 1 108 ? -24.587 7.137 194.241 1.00 30.13 105 ASN B CA 1
ATOM 2005 C C . ASN B 1 108 ? -25.239 5.959 194.957 1.00 32.44 105 ASN B C 1
ATOM 2006 O O . ASN B 1 108 ? -24.961 4.804 194.635 1.00 40.87 105 ASN B O 1
ATOM 2011 N N . LYS B 1 109 ? -26.104 6.243 195.923 1.00 30.45 106 LYS B N 1
ATOM 2012 C CA . LYS B 1 109 ? -26.905 5.188 196.530 1.00 33.76 106 LYS B CA 1
ATOM 2013 C C . LYS B 1 109 ? -28.156 4.965 195.693 1.00 26.29 106 LYS B C 1
ATOM 2014 O O . LYS B 1 109 ? -28.745 5.914 195.179 1.00 27.43 106 LYS B O 1
ATOM 2020 N N . VAL B 1 110 ? -28.555 3.706 195.552 1.00 28.25 107 VAL B N 1
ATOM 2021 C CA . VAL B 1 110 ? -29.694 3.364 194.710 1.00 25.49 107 VAL B CA 1
ATOM 2022 C C . VAL B 1 110 ? -31.005 3.665 195.424 1.00 28.21 107 VAL B C 1
ATOM 2023 O O . VAL B 1 110 ? -31.189 3.301 196.583 1.00 31.35 107 VAL B O 1
ATOM 2027 N N . GLY B 1 111 ? -31.914 4.337 194.727 1.00 28.22 108 GLY B N 1
ATOM 2028 C CA . GLY B 1 111 ? -33.192 4.696 195.308 1.00 21.53 108 GLY B CA 1
ATOM 2029 C C . GLY B 1 111 ? -34.373 4.406 194.404 1.00 25.72 108 GLY B C 1
ATOM 2030 O O . GLY B 1 111 ? -34.225 4.282 193.188 1.00 23.75 108 GLY B O 1
ATOM 2031 N N . SER B 1 112 ? -35.553 4.301 195.008 1.00 23.48 109 SER B N 1
ATOM 2032 C CA . SER B 1 112 ? -36.784 4.062 194.265 1.00 28.32 109 SER B CA 1
ATOM 2033 C C . SER B 1 112 ? -37.987 4.535 195.077 1.00 29.33 109 SER B C 1
ATOM 2034 O O . SER B 1 112 ? -37.939 4.567 196.307 1.00 28.81 109 SER B O 1
ATOM 2037 N N . VAL B 1 113 ? -39.064 4.905 194.390 1.00 31.01 110 VAL B N 1
ATOM 2038 C CA . VAL B 1 113 ? -40.231 5.474 195.059 1.00 28.51 110 VAL B CA 1
ATOM 2039 C C . VAL B 1 113 ? -41.531 4.753 194.707 1.00 27.75 110 VAL B C 1
ATOM 2040 O O . VAL B 1 113 ? -41.811 4.490 193.538 1.00 30.20 110 VAL B O 1
ATOM 2044 N N . MET B 1 114 ? -42.317 4.434 195.733 1.00 30.17 111 MET B N 1
ATOM 2045 C CA . MET B 1 114 ? -43.676 3.936 195.549 1.00 27.02 111 MET B CA 1
ATOM 2046 C C . MET B 1 114 ? -44.672 4.929 196.137 1.00 27.04 111 MET B C 1
ATOM 2047 O O . MET B 1 114 ? -44.438 5.482 197.210 1.00 26.51 111 MET B O 1
ATOM 2052 N N . VAL B 1 115 ? -45.782 5.156 195.440 1.00 32.81 112 VAL B N 1
ATOM 2053 C CA . VAL B 1 115 ? -46.823 6.037 195.960 1.00 31.40 112 VAL B CA 1
ATOM 2054 C C . VAL B 1 115 ? -48.191 5.362 195.907 1.00 34.94 112 VAL B C 1
ATOM 2055 O O . VAL B 1 115 ? -48.470 4.569 195.008 1.00 37.68 112 VAL B O 1
ATOM 2059 N N . SER B 1 116 ? -49.036 5.675 196.884 1.00 36.07 113 SER B N 1
ATOM 2060 C CA . SER B 1 116 ? -50.375 5.097 196.962 1.00 34.80 113 SER B CA 1
ATOM 2061 C C . SER B 1 116 ? -51.449 6.147 197.224 1.00 38.03 113 SER B C 1
ATOM 2062 O O . SER B 1 116 ? -51.187 7.177 197.843 1.00 36.60 113 SER B O 1
ATOM 2065 N N . THR B 1 117 ? -52.658 5.875 196.744 1.00 42.81 114 THR B N 1
ATOM 2066 C CA . THR B 1 117 ? -53.788 6.772 196.948 1.00 40.80 114 THR B CA 1
ATOM 2067 C C . THR B 1 117 ? -54.897 6.067 197.724 1.00 42.77 114 THR B C 1
ATOM 2068 O O . THR B 1 117 ? -55.915 6.672 198.063 1.00 54.99 114 THR B O 1
ATOM 2072 N N . GLY B 1 123 ? -54.662 9.035 191.115 1.00 56.30 120 GLY B N 1
ATOM 2073 C CA . GLY B 1 123 ? -53.309 9.290 190.657 1.00 54.88 120 GLY B CA 1
ATOM 2074 C C . GLY B 1 123 ? -52.554 10.235 191.571 1.00 55.39 120 GLY B C 1
ATOM 2075 O O . GLY B 1 123 ? -53.131 11.176 192.118 1.00 54.29 120 GLY B O 1
ATOM 2076 N N . ALA B 1 124 ? -51.261 9.981 191.742 1.00 45.55 121 ALA B N 1
ATOM 2077 C CA . ALA B 1 124 ? -50.423 10.815 192.596 1.00 42.65 121 ALA B CA 1
ATOM 2078 C C . ALA B 1 124 ? -49.051 11.033 191.968 1.00 38.89 121 ALA B C 1
ATOM 2079 O O . ALA B 1 124 ? -48.027 10.660 192.542 1.00 40.66 121 ALA B O 1
ATOM 2081 N N . GLU B 1 125 ? -49.039 11.640 190.787 1.00 34.00 122 GLU B N 1
ATOM 2082 C CA . GLU B 1 125 ? -47.800 11.881 190.060 1.00 33.77 122 GLU B CA 1
ATOM 2083 C C . GLU B 1 125 ? -46.946 12.944 190.745 1.00 34.96 122 GLU B C 1
ATOM 2084 O O . GLU B 1 125 ? -45.722 12.825 190.807 1.00 33.29 122 GLU B O 1
ATOM 2090 N N . LEU B 1 126 ? -47.600 13.979 191.264 1.00 38.10 123 LEU B N 1
ATOM 2091 C CA . LEU B 1 126 ? -46.904 15.077 191.928 1.00 30.42 123 LEU B CA 1
ATOM 2092 C C . LEU B 1 126 ? -46.122 14.598 193.148 1.00 30.89 123 LEU B C 1
ATOM 2093 O O . LEU B 1 126 ? -45.007 15.058 193.399 1.00 34.96 123 LEU B O 1
ATOM 2098 N N . ALA B 1 127 ? -46.708 13.671 193.900 1.00 30.80 124 ALA B N 1
ATOM 2099 C CA . ALA B 1 127 ? -46.050 13.104 195.074 1.00 29.79 124 ALA B CA 1
ATOM 2100 C C . ALA B 1 127 ? -44.785 12.355 194.669 1.00 29.53 124 ALA B C 1
ATOM 2101 O O . ALA B 1 127 ? -43.732 12.495 195.301 1.00 30.82 124 ALA B O 1
ATOM 2103 N N . LEU B 1 128 ? -44.907 11.559 193.612 1.00 31.01 125 LEU B N 1
ATOM 2104 C CA . LEU B 1 128 ? -43.780 10.833 193.042 1.00 29.40 125 LEU B CA 1
ATOM 2105 C C . LEU B 1 128 ? -42.668 11.797 192.648 1.00 32.14 125 LEU B C 1
ATOM 2106 O O . LEU B 1 128 ? -41.495 11.577 192.961 1.00 30.06 125 LEU B O 1
ATOM 2111 N N . ILE B 1 129 ? -43.054 12.876 191.972 1.00 30.80 126 ILE B N 1
ATOM 2112 C CA . ILE B 1 129 ? -42.111 13.891 191.518 1.00 29.09 126 ILE B CA 1
ATOM 2113 C C . ILE B 1 129 ? -41.396 14.573 192.687 1.00 29.04 126 ILE B C 1
ATOM 2114 O O . ILE B 1 129 ? -40.194 14.820 192.623 1.00 32.35 126 ILE B O 1
ATOM 2119 N N . SER B 1 130 ? -42.133 14.860 193.756 1.00 26.17 127 SER B N 1
ATOM 2120 C CA . SER B 1 130 ? -41.560 15.540 194.917 1.00 31.18 127 SER B CA 1
ATOM 2121 C C . SER B 1 130 ? -40.593 14.639 195.690 1.00 30.63 127 SER B C 1
ATOM 2122 O O . SER B 1 130 ? -39.479 15.054 196.042 1.00 31.35 127 SER B O 1
ATOM 2125 N N . THR B 1 131 ? -41.026 13.410 195.959 1.00 25.28 128 THR B N 1
ATOM 2126 C CA . THR B 1 131 ? -40.179 12.439 196.645 1.00 29.31 128 THR B CA 1
ATOM 2127 C C . THR B 1 131 ? -38.903 12.182 195.845 1.00 30.87 128 THR B C 1
ATOM 2128 O O . THR B 1 131 ? -37.792 12.196 196.393 1.00 25.43 128 THR B O 1
ATOM 2132 N N . GLN B 1 132 ? -39.067 11.961 194.543 1.00 29.51 129 GLN B N 1
ATOM 2133 C CA . GLN B 1 132 ? -37.923 11.762 193.661 1.00 28.33 129 GLN B CA 1
ATOM 2134 C C . GLN B 1 132 ? -37.061 13.014 193.573 1.00 31.27 129 GLN B C 1
ATOM 2135 O O . GLN B 1 132 ? -35.882 12.929 193.265 1.00 28.45 129 GLN B O 1
ATOM 2141 N N . TRP B 1 133 ? -37.654 14.173 193.836 1.00 28.16 130 TRP B N 1
ATOM 2142 C CA . TRP B 1 133 ? -36.914 15.430 193.848 1.00 28.76 130 TRP B CA 1
ATOM 2143 C C . TRP B 1 133 ? -35.963 15.447 195.038 1.00 31.35 130 TRP B C 1
ATOM 2144 O O . TRP B 1 133 ? -34.751 15.688 194.892 1.00 31.87 130 TRP B O 1
ATOM 2155 N N . GLN B 1 134 ? -36.519 15.169 196.215 1.00 31.75 131 GLN B N 1
ATOM 2156 C CA . GLN B 1 134 ? -35.718 15.092 197.433 1.00 29.96 131 GLN B CA 1
ATOM 2157 C C . GLN B 1 134 ? -34.625 14.031 197.328 1.00 29.85 131 GLN B C 1
ATOM 2158 O O . GLN B 1 134 ? -33.502 14.244 197.788 1.00 28.32 131 GLN B O 1
ATOM 2164 N N . MET B 1 135 ? -34.948 12.892 196.722 1.00 28.41 132 MET B N 1
ATOM 2165 C CA . MET B 1 135 ? -33.957 11.831 196.555 1.00 27.15 132 MET B CA 1
ATOM 2166 C C . MET B 1 135 ? -32.886 12.202 195.526 1.00 32.96 132 MET B C 1
ATOM 2167 O O . MET B 1 135 ? -31.716 11.852 195.685 1.00 27.04 132 MET B O 1
ATOM 2172 N N . GLN B 1 136 ? -33.290 12.912 194.476 1.00 30.25 133 GLN B N 1
ATOM 2173 C CA . GLN B 1 136 ? -32.368 13.338 193.427 1.00 31.71 133 GLN B CA 1
ATOM 2174 C C . GLN B 1 136 ? -31.346 14.328 193.951 1.00 31.00 133 GLN B C 1
ATOM 2175 O O . GLN B 1 136 ? -30.161 14.237 193.627 1.00 27.01 133 GLN B O 1
ATOM 2181 N N . HIS B 1 137 ? -31.803 15.283 194.756 1.00 27.87 134 HIS B N 1
ATOM 2182 C CA . HIS B 1 137 ? -30.895 16.308 195.259 1.00 32.95 134 HIS B CA 1
ATOM 2183 C C . HIS B 1 137 ? -29.865 15.746 196.238 1.00 29.85 134 HIS B C 1
ATOM 2184 O O . HIS B 1 137 ? -28.881 16.410 196.556 1.00 32.91 134 HIS B O 1
ATOM 2191 N N . HIS B 1 138 ? -30.084 14.518 196.698 1.00 27.82 135 HIS B N 1
ATOM 2192 C CA . HIS B 1 138 ? -29.085 13.813 197.493 1.00 25.43 135 HIS B CA 1
ATOM 2193 C C . HIS B 1 138 ? -28.080 13.112 196.585 1.00 28.59 135 HIS B C 1
ATOM 2194 O O . HIS B 1 138 ? -27.092 12.550 197.054 1.00 28.78 135 HIS B O 1
ATOM 2201 N N . GLY B 1 139 ? -28.343 13.149 195.282 1.00 28.30 136 GLY B N 1
ATOM 2202 C CA . GLY B 1 139 ? -27.468 12.524 194.309 1.00 24.69 136 GLY B CA 1
ATOM 2203 C C . GLY B 1 139 ? -27.685 11.027 194.206 1.00 28.46 136 GLY B C 1
ATOM 2204 O O . GLY B 1 139 ? -26.828 10.301 193.704 1.00 27.45 136 GLY B O 1
ATOM 2205 N N . MET B 1 140 ? -28.837 10.565 194.681 1.00 30.98 137 MET B N 1
ATOM 2206 C 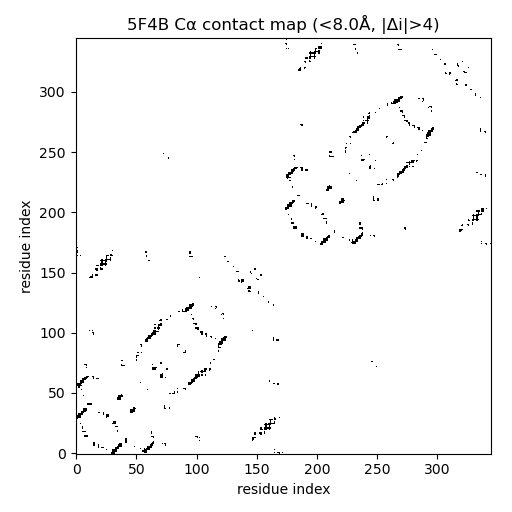CA . MET B 1 140 ? -29.165 9.145 194.635 1.00 28.36 137 MET B CA 1
ATOM 2207 C C . MET B 1 140 ? -29.492 8.691 193.217 1.00 28.17 137 MET B C 1
ATOM 2208 O O . MET B 1 140 ? -30.142 9.410 192.459 1.00 29.88 137 MET B O 1
ATOM 2213 N N . ILE B 1 141 ? -29.034 7.495 192.866 1.00 28.33 138 ILE B N 1
ATOM 2214 C CA . ILE B 1 141 ? -29.357 6.900 191.577 1.00 22.99 138 ILE B CA 1
ATOM 2215 C C . ILE B 1 141 ? -30.779 6.349 191.618 1.00 27.33 138 ILE B C 1
ATOM 2216 O O . ILE B 1 141 ? -31.108 5.526 192.471 1.00 28.40 138 ILE B O 1
ATOM 2221 N N . ILE B 1 142 ? -31.617 6.807 190.693 1.00 24.26 139 ILE B N 1
ATOM 2222 C CA . ILE B 1 142 ? -33.047 6.516 190.748 1.00 23.83 139 ILE B CA 1
ATOM 2223 C C . ILE B 1 142 ? -33.472 5.341 189.871 1.00 27.79 139 ILE B C 1
ATOM 2224 O O . ILE B 1 142 ? -33.168 5.298 188.678 1.00 28.80 139 ILE B O 1
ATOM 2229 N N . VAL B 1 143 ? -34.183 4.392 190.474 1.00 27.83 140 VAL B N 1
ATOM 2230 C CA . VAL B 1 143 ? -34.774 3.280 189.737 1.00 25.76 140 VAL B CA 1
ATOM 2231 C C . VAL B 1 143 ? -36.291 3.426 189.670 1.00 27.77 140 VAL B C 1
ATOM 2232 O O . VAL B 1 143 ? -36.975 3.312 190.688 1.00 32.11 140 VAL B O 1
ATOM 2236 N N . PRO B 1 144 ? -36.824 3.686 188.467 1.00 29.10 141 PRO B N 1
ATOM 2237 C CA . PRO B 1 144 ? -38.261 3.899 188.273 1.00 28.17 141 PRO B CA 1
ATOM 2238 C C . PRO B 1 144 ? -39.046 2.594 188.194 1.00 29.96 141 PRO B C 1
ATOM 2239 O O . PRO B 1 144 ? -38.473 1.515 188.340 1.00 29.55 141 PRO B O 1
ATOM 2243 N N . LEU B 1 145 ? -40.351 2.704 187.965 1.00 30.69 142 LEU B N 1
ATOM 2244 C CA . LEU B 1 145 ? -41.197 1.538 187.753 1.00 31.15 142 LEU B CA 1
ATOM 2245 C C . LEU B 1 145 ? -40.965 0.965 186.362 1.00 32.37 142 LEU B C 1
ATOM 2246 O O . LEU B 1 145 ? -40.532 1.676 185.456 1.00 37.28 142 LEU B O 1
ATOM 2251 N N . SER B 1 146 ? -41.246 -0.322 186.195 1.00 41.26 143 SER B N 1
ATOM 2252 C CA . SER B 1 146 ? -41.176 -0.943 184.880 1.00 42.48 143 SER B CA 1
ATOM 2253 C C . SER B 1 146 ? -42.572 -0.953 184.260 1.00 41.32 143 SER B C 1
ATOM 2254 O O . SER B 1 146 ? -43.285 -1.954 184.325 1.00 48.97 143 SER B O 1
ATOM 2257 N N . TYR B 1 147 ? -42.948 0.175 183.664 1.00 38.22 144 TYR B N 1
ATOM 2258 C CA . TYR B 1 147 ? -44.316 0.413 183.207 1.00 36.87 144 TYR B CA 1
ATOM 2259 C C . TYR B 1 147 ? -44.775 -0.571 182.130 1.00 29.83 144 TYR B C 1
ATOM 2260 O O . TYR B 1 147 ? -45.827 -1.210 182.265 1.00 43.87 144 TYR B O 1
ATOM 2269 N N . ALA B 1 148 ? -43.985 -0.689 181.067 1.00 30.30 145 ALA B N 1
ATOM 2270 C CA . ALA B 1 148 ? -44.310 -1.586 179.964 1.00 33.66 145 ALA B CA 1
ATOM 2271 C C . ALA B 1 148 ? -44.422 -3.016 180.476 1.00 34.26 145 ALA B C 1
ATOM 2272 O O . ALA B 1 148 ? -45.308 -3.772 180.066 1.00 33.30 145 ALA B O 1
ATOM 2274 N N . TYR B 1 149 ? -43.527 -3.372 181.391 1.00 34.05 146 TYR B N 1
ATOM 2275 C CA . TYR B 1 149 ? -43.577 -4.675 182.035 1.00 38.10 146 TYR B CA 1
ATOM 2276 C C . TYR B 1 149 ? -44.823 -4.797 182.899 1.00 41.98 146 TYR B C 1
ATOM 2277 O O . TYR B 1 149 ? -45.399 -5.874 183.021 1.00 44.46 146 TYR B O 1
ATOM 2286 N N . ARG B 1 150 ? -45.239 -3.682 183.492 1.00 39.58 147 ARG B N 1
ATOM 2287 C CA . ARG B 1 150 ? -46.388 -3.692 184.391 1.00 42.61 147 ARG B CA 1
ATOM 2288 C C . ARG B 1 150 ? -47.698 -3.849 183.626 1.00 45.58 147 ARG B C 1
ATOM 2289 O O . ARG B 1 150 ? -48.699 -4.293 184.194 1.00 47.63 147 ARG B O 1
ATOM 2297 N N . GLU B 1 151 ? -47.709 -3.483 182.348 1.00 45.26 148 GLU B N 1
ATOM 2298 C CA . GLU B 1 151 ? -48.858 -3.844 181.519 1.00 45.92 148 GLU B CA 1
ATOM 2299 C C . GLU B 1 151 ? -48.688 -5.218 180.890 1.00 48.39 148 GLU B C 1
ATOM 2300 O O . GLU B 1 151 ? -49.670 -5.873 180.543 1.00 58.03 148 GLU B O 1
ATOM 2306 N N . GLN B 1 152 ? -47.441 -5.655 180.749 1.00 44.33 149 GLN B N 1
ATOM 2307 C CA . GLN B 1 152 ? -47.166 -6.996 180.249 1.00 47.10 149 GLN B CA 1
ATOM 2308 C C . GLN B 1 152 ? -47.591 -8.072 181.249 1.00 56.37 149 GLN B C 1
ATOM 2309 O O . GLN B 1 152 ? -47.957 -9.182 180.860 1.00 59.33 149 GLN B O 1
ATOM 2311 N N . MET B 1 153 ? -47.556 -7.726 182.533 1.00 55.68 150 MET B N 1
ATOM 2312 C CA . MET B 1 153 ? -47.808 -8.680 183.612 1.00 51.34 150 MET B CA 1
ATOM 2313 C C . MET B 1 153 ? -49.184 -9.335 183.543 1.00 41.03 150 MET B C 1
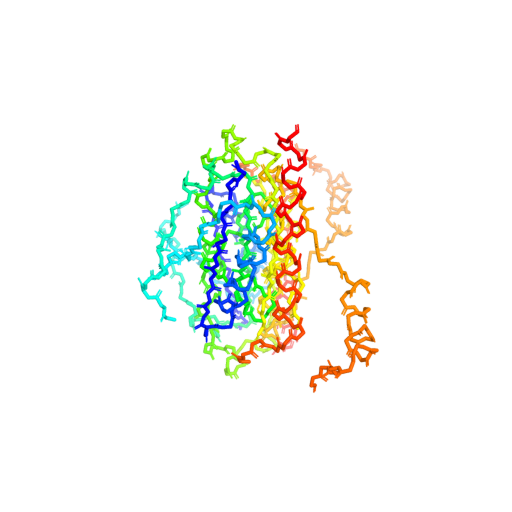ATOM 2314 O O . MET B 1 153 ? -49.311 -10.536 183.778 1.00 41.38 150 MET B O 1
ATOM 2319 N N . GLY B 1 154 ? -50.208 -8.546 183.231 1.00 43.85 151 GLY B N 1
ATOM 2320 C CA . GLY B 1 154 ? -51.558 -9.068 183.119 1.00 42.90 151 GLY B CA 1
ATOM 2321 C C . GLY B 1 154 ? -51.655 -10.165 182.075 1.00 45.77 151 GLY B C 1
ATOM 2322 O O . GLY B 1 154 ? -52.188 -11.244 182.337 1.00 43.76 151 GLY B O 1
ATOM 2323 N N . ASN B 1 155 ? -51.111 -9.893 180.894 1.00 45.03 152 ASN B N 1
ATOM 2324 C CA . ASN B 1 155 ? -51.097 -10.870 179.815 1.00 44.07 152 ASN B CA 1
ATOM 2325 C C . ASN B 1 155 ? -50.251 -12.084 180.178 1.00 41.46 152 ASN B C 1
ATOM 2326 O O . ASN B 1 155 ? -50.588 -13.215 179.823 1.00 41.44 152 ASN B O 1
ATOM 2331 N N . ASP B 1 156 ? -49.148 -11.841 180.881 1.00 43.60 153 ASP B N 1
ATOM 2332 C CA . ASP B 1 156 ? -48.266 -12.917 181.323 1.00 43.58 153 ASP B CA 1
ATOM 2333 C C . ASP B 1 156 ? -48.997 -13.901 182.234 1.00 42.70 153 ASP B C 1
ATOM 2334 O O . ASP B 1 156 ? -48.999 -15.110 181.985 1.00 39.40 153 ASP B O 1
ATOM 2339 N N . VAL B 1 157 ? -49.625 -13.380 183.284 1.00 36.56 154 VAL B N 1
ATOM 2340 C CA . VAL B 1 157 ? -50.313 -14.229 184.249 1.00 37.78 154 VAL B CA 1
ATOM 2341 C C . VAL B 1 157 ? -51.575 -14.833 183.637 1.00 37.87 154 VAL B C 1
ATOM 2342 O O . VAL B 1 157 ? -52.034 -15.891 184.071 1.00 34.59 154 VAL B O 1
ATOM 2346 N N . VAL B 1 158 ? -52.135 -14.164 182.631 1.00 35.09 155 VAL B N 1
ATOM 2347 C CA . VAL B 1 158 ? -53.240 -14.746 181.878 1.00 35.81 155 VAL B CA 1
ATOM 2348 C C . VAL B 1 158 ? -52.753 -15.977 181.113 1.00 35.11 155 VAL B C 1
ATOM 2349 O O . VAL B 1 158 ? -53.416 -17.016 181.112 1.00 30.58 155 VAL B O 1
ATOM 2353 N N . ARG B 1 159 ? -51.588 -15.863 180.479 1.00 32.87 156 ARG B N 1
ATOM 2354 C CA . ARG B 1 159 ? -51.017 -16.989 179.746 1.00 36.88 156 ARG B CA 1
ATOM 2355 C C . ARG B 1 159 ? -50.674 -18.126 180.702 1.00 37.27 156 ARG B C 1
ATOM 2356 O O . ARG B 1 159 ? -50.829 -19.300 180.368 1.00 38.94 156 ARG B O 1
ATOM 2364 N N . GLY B 1 160 ? -50.214 -17.766 181.896 1.00 37.91 157 GLY B N 1
ATOM 2365 C CA . GLY B 1 160 ? -49.808 -18.752 182.881 1.00 35.57 157 GLY B CA 1
ATOM 2366 C C . GLY B 1 160 ? -50.966 -19.520 183.485 1.00 31.32 157 GLY B C 1
ATOM 2367 O O . GLY B 1 160 ? -50.783 -20.618 184.011 1.00 36.66 157 GLY B O 1
ATOM 2368 N N . GLY B 1 161 ? -52.161 -18.945 183.413 1.00 30.27 158 GLY B N 1
ATOM 2369 C CA . GLY B 1 161 ? -53.346 -19.608 183.920 1.00 30.02 158 GLY B CA 1
ATOM 2370 C C . GLY B 1 161 ? -53.826 -19.061 185.250 1.00 35.08 158 GLY B C 1
ATOM 2371 O O . GLY B 1 161 ? -54.471 -19.769 186.024 1.00 39.09 158 GLY B O 1
ATOM 2372 N N . ALA B 1 162 ? -53.512 -17.799 185.518 1.00 34.05 159 ALA B N 1
ATOM 2373 C CA . ALA B 1 162 ? -53.956 -17.148 186.746 1.00 33.09 159 ALA B CA 1
ATOM 2374 C C . ALA B 1 162 ? -54.136 -15.648 186.541 1.00 36.38 159 ALA B C 1
ATOM 2375 O O . ALA B 1 162 ? -53.297 -14.855 186.970 1.00 34.20 159 ALA B O 1
ATOM 2377 N N . PRO B 1 163 ? -55.238 -15.254 185.883 1.00 35.22 160 PRO B N 1
ATOM 2378 C CA . PRO B 1 163 ? -55.499 -13.845 185.568 1.00 32.20 160 PRO B CA 1
ATOM 2379 C C . PRO B 1 163 ? -55.734 -13.006 186.820 1.00 33.66 160 PRO B C 1
ATOM 2380 O O . PRO B 1 163 ? -56.250 -13.518 187.812 1.00 35.06 160 PRO B O 1
ATOM 2384 N N . TYR B 1 164 ? -55.360 -11.732 186.768 1.00 38.04 161 TYR B N 1
ATOM 2385 C CA . TYR B 1 164 ? -55.601 -10.824 187.883 1.00 36.62 161 TYR B CA 1
ATOM 2386 C C . TYR B 1 164 ? -57.078 -10.455 187.970 1.00 40.05 161 TYR B C 1
ATOM 2387 O O . TYR B 1 164 ? -57.802 -10.518 186.976 1.00 37.81 161 TYR B O 1
ATOM 2396 N N . GLY B 1 165 ? -57.519 -10.073 189.164 1.00 46.16 162 GLY B N 1
ATOM 2397 C CA . GLY B 1 165 ? -58.907 -9.713 189.387 1.00 55.96 162 GLY B CA 1
ATOM 2398 C C . GLY B 1 165 ? -59.280 -8.387 188.754 1.00 69.08 162 GLY B C 1
ATOM 2399 O O . GLY B 1 165 ? -60.431 -7.956 188.826 1.00 80.05 162 GLY B O 1
ATOM 2400 N N . ARG B 1 176 ? -57.861 -0.072 199.309 1.00 60.39 173 ARG B N 1
ATOM 2401 C CA . ARG B 1 176 ? -57.724 -0.278 200.745 1.00 60.67 173 ARG B CA 1
ATOM 2402 C C . ARG B 1 176 ? -56.710 -1.375 201.071 1.00 59.36 173 ARG B C 1
ATOM 2403 O O . ARG B 1 176 ? -56.022 -1.320 202.091 1.00 57.15 173 ARG B O 1
ATOM 2411 N N . GLN B 1 177 ? -56.624 -2.362 200.189 1.00 59.58 174 GLN B N 1
ATOM 2412 C CA . GLN B 1 177 ? -55.654 -3.441 200.300 1.00 54.67 174 GLN B CA 1
ATOM 2413 C C . GLN B 1 177 ? -55.125 -3.729 198.910 1.00 43.45 174 GLN B C 1
ATOM 2414 O O . GLN B 1 177 ? -55.905 -3.958 197.988 1.00 46.92 174 GLN B O 1
ATOM 2420 N N . PRO B 1 178 ? -53.793 -3.705 198.753 1.00 40.65 175 PRO B N 1
ATOM 2421 C CA . PRO B 1 178 ? -53.184 -3.817 197.425 1.00 39.66 175 PRO B CA 1
ATOM 2422 C C . PRO B 1 178 ? -53.556 -5.121 196.740 1.00 38.33 175 PRO B C 1
ATOM 2423 O O . PRO B 1 178 ? -53.572 -6.176 197.374 1.00 36.44 175 PRO B O 1
ATOM 2427 N N . SER B 1 179 ? -53.869 -5.037 195.453 1.00 33.85 176 SER B N 1
ATOM 2428 C CA . SER B 1 179 ? -54.247 -6.212 194.688 1.00 30.49 176 SER B CA 1
ATOM 2429 C C . SER B 1 179 ? -53.021 -7.075 194.434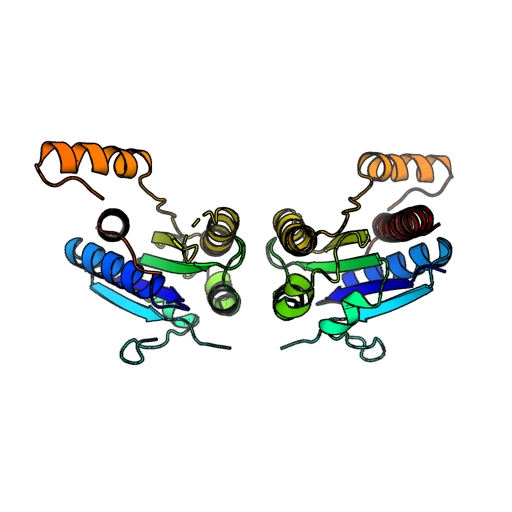 1.00 28.71 176 SER B C 1
ATOM 2430 O O . SER B 1 179 ? -51.896 -6.673 194.733 1.00 31.45 176 SER B O 1
ATOM 2433 N N . ALA B 1 180 ? -53.245 -8.261 193.882 1.00 29.25 177 ALA B N 1
ATOM 2434 C CA . ALA B 1 180 ? -52.158 -9.191 193.609 1.00 30.66 177 ALA B CA 1
ATOM 2435 C C . ALA B 1 180 ? -51.183 -8.586 192.607 1.00 29.31 177 ALA B C 1
ATOM 2436 O O . ALA B 1 180 ? -49.971 -8.764 192.721 1.00 28.85 177 ALA B O 1
ATOM 2438 N N . GLN B 1 181 ? -51.722 -7.861 191.633 1.00 24.28 178 GLN B N 1
ATOM 2439 C CA . GLN B 1 181 ? -50.908 -7.228 190.605 1.00 29.04 178 GLN B CA 1
ATOM 2440 C C . GLN B 1 181 ? -50.000 -6.156 191.201 1.00 28.33 178 GLN B C 1
ATOM 2441 O O . GLN B 1 181 ? -48.818 -6.069 190.862 1.00 28.15 178 GLN B O 1
ATOM 2447 N N . GLU B 1 182 ? -50.559 -5.348 192.096 1.00 24.19 179 GLU B N 1
ATOM 2448 C CA . GLU B 1 182 ? -49.809 -4.277 192.743 1.00 29.70 179 GLU B CA 1
ATOM 2449 C C . GLU B 1 182 ? -48.722 -4.824 193.668 1.00 29.72 179 GLU B C 1
ATOM 2450 O O . GLU B 1 182 ? -47.605 -4.301 193.704 1.00 32.52 179 GLU B O 1
ATOM 2456 N N . LEU B 1 183 ? -49.052 -5.877 194.411 1.00 21.78 180 LEU B N 1
ATOM 2457 C CA . LEU B 1 183 ? -48.087 -6.518 195.299 1.00 25.93 180 LEU B CA 1
ATOM 2458 C C . LEU B 1 183 ? -46.953 -7.165 194.507 1.00 28.40 180 LEU B C 1
ATOM 2459 O O . LEU B 1 183 ? -45.781 -7.053 194.878 1.00 27.35 180 LEU B O 1
ATOM 2464 N N . ASP B 1 184 ? -47.307 -7.841 193.417 1.00 26.36 181 ASP B N 1
ATOM 2465 C CA . ASP B 1 184 ? -46.312 -8.442 192.534 1.00 32.50 181 ASP B CA 1
ATOM 2466 C C . ASP B 1 184 ? -45.409 -7.369 191.937 1.00 28.45 181 ASP B C 1
ATOM 2467 O O . ASP B 1 184 ? -44.202 -7.566 191.800 1.00 25.50 181 ASP B O 1
ATOM 2472 N N . GLY B 1 185 ? -46.006 -6.236 191.580 1.00 25.36 182 GLY B N 1
ATOM 2473 C CA . GLY B 1 185 ? -45.254 -5.105 191.070 1.00 30.08 182 GLY B CA 1
ATOM 2474 C C . GLY B 1 185 ? -44.269 -4.584 192.099 1.00 31.32 182 GLY B C 1
ATOM 2475 O O . GLY B 1 185 ? -43.123 -4.266 191.772 1.00 26.41 182 GLY B O 1
ATOM 2476 N N . ALA B 1 186 ? -44.718 -4.503 193.348 1.00 28.45 183 ALA B N 1
ATOM 2477 C CA . ALA B 1 186 ? -43.867 -4.054 194.445 1.00 23.48 183 ALA B CA 1
ATOM 2478 C C . ALA B 1 186 ? -42.686 -5.000 194.645 1.00 25.67 183 ALA B C 1
ATOM 2479 O O . ALA B 1 186 ? -41.541 -4.561 194.799 1.00 24.59 183 ALA B O 1
ATOM 2481 N N . ARG B 1 187 ? -42.972 -6.299 194.638 1.00 26.14 184 ARG B N 1
ATOM 2482 C CA . ARG B 1 187 ? -41.936 -7.317 194.777 1.00 29.89 184 ARG B CA 1
ATOM 2483 C C . ARG B 1 187 ? -40.905 -7.211 193.657 1.00 27.92 184 ARG B C 1
ATOM 2484 O O . ARG B 1 187 ? -39.695 -7.194 193.908 1.00 32.55 184 ARG B O 1
ATOM 2492 N N . PHE B 1 188 ? -41.397 -7.145 192.423 1.00 26.22 185 PHE B N 1
ATOM 2493 C CA . PHE B 1 188 ? -40.540 -7.020 191.251 1.00 30.10 185 PHE B CA 1
ATOM 2494 C C . PHE B 1 188 ? -39.647 -5.789 191.355 1.00 29.59 185 PHE B C 1
ATOM 2495 O O . PHE B 1 188 ? -38.452 -5.850 191.062 1.00 32.46 185 PHE B O 1
ATOM 2503 N N . GLN B 1 189 ? -40.239 -4.676 191.776 1.00 28.47 186 GLN B N 1
ATOM 2504 C CA . GLN B 1 189 ? -39.502 -3.431 191.961 1.00 29.46 186 GLN B CA 1
ATOM 2505 C C . GLN B 1 189 ? -38.375 -3.611 192.974 1.00 28.62 186 GLN B C 1
ATOM 2506 O O . GLN B 1 189 ? -37.223 -3.242 192.714 1.00 29.93 186 GLN B O 1
ATOM 2512 N N . GLY B 1 190 ? -38.715 -4.191 194.122 1.00 25.24 187 GLY B N 1
ATOM 2513 C CA . GLY B 1 190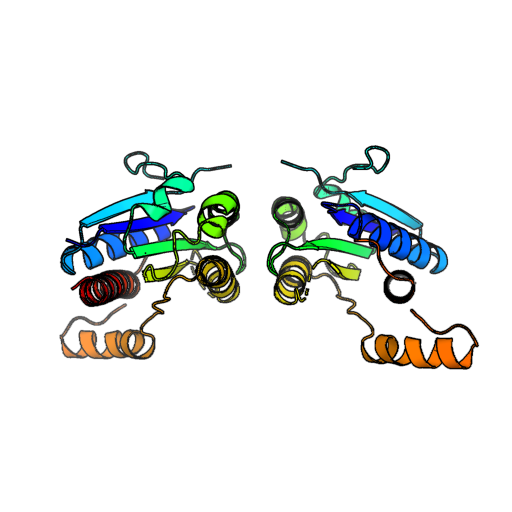 ? -37.744 -4.452 195.170 1.00 21.69 187 GLY B CA 1
ATOM 2514 C C . GLY B 1 190 ? -36.572 -5.299 194.709 1.00 27.89 187 GLY B C 1
ATOM 2515 O O . GLY B 1 190 ? -35.409 -4.950 194.941 1.00 31.58 187 GLY B O 1
ATOM 2516 N N . ARG B 1 191 ? -36.875 -6.413 194.047 1.00 28.62 188 ARG B N 1
ATOM 2517 C CA . ARG B 1 191 ? -35.831 -7.311 193.566 1.00 29.36 188 ARG B CA 1
ATOM 2518 C C . ARG B 1 191 ? -34.962 -6.634 192.511 1.00 27.89 188 ARG B C 1
ATOM 2519 O O . ARG B 1 191 ? -33.741 -6.804 192.499 1.00 30.03 188 ARG B O 1
ATOM 2527 N N . ARG B 1 192 ? -35.597 -5.867 191.629 1.00 27.98 189 ARG B N 1
ATOM 2528 C CA . ARG B 1 192 ? -34.882 -5.141 190.585 1.00 29.86 189 ARG B CA 1
ATOM 2529 C C . ARG B 1 192 ? -33.872 -4.173 191.194 1.00 26.35 189 ARG B C 1
ATOM 2530 O O . ARG B 1 192 ? -32.691 -4.173 190.822 1.00 27.78 189 ARG B O 1
ATOM 2538 N N . VAL B 1 193 ? -34.340 -3.361 192.139 1.00 22.66 190 VAL B N 1
ATOM 2539 C CA . VAL B 1 193 ? -33.468 -2.428 192.847 1.00 26.19 190 VAL B CA 1
ATOM 2540 C C . VAL B 1 193 ? -32.322 -3.168 193.538 1.00 27.75 190 VAL B C 1
ATOM 2541 O O . VAL B 1 193 ? -31.165 -2.738 193.476 1.00 29.66 190 VAL B O 1
ATOM 2545 N N . ALA B 1 194 ? -32.650 -4.287 194.180 1.00 27.38 191 ALA B N 1
ATOM 2546 C CA . ALA B 1 194 ? -31.647 -5.102 194.863 1.00 27.92 191 ALA B CA 1
ATOM 2547 C C . ALA B 1 194 ? -30.537 -5.562 193.920 1.00 27.60 191 ALA B C 1
ATOM 2548 O O . ALA B 1 194 ? -29.351 -5.394 194.214 1.00 29.91 191 ALA B O 1
ATOM 2550 N N . GLU B 1 195 ? -30.927 -6.139 192.787 1.00 27.26 192 GLU B N 1
ATOM 2551 C CA . GLU B 1 195 ? -29.961 -6.647 191.818 1.00 31.12 192 GLU B CA 1
ATOM 2552 C C . GLU B 1 195 ? -29.117 -5.527 191.217 1.00 29.24 192 GLU B C 1
ATOM 2553 O O . GLU B 1 195 ? -27.907 -5.688 191.024 1.00 30.07 192 GLU B O 1
ATOM 2559 N N . ILE B 1 196 ? -29.752 -4.394 190.931 1.00 25.63 193 ILE B N 1
ATOM 2560 C CA . ILE B 1 196 ? -29.029 -3.238 190.406 1.00 25.91 193 ILE B CA 1
ATOM 2561 C C . ILE B 1 196 ? -27.963 -2.775 191.398 1.00 30.99 193 ILE B C 1
ATOM 2562 O O . ILE B 1 196 ? -26.807 -2.544 191.025 1.00 29.83 193 ILE B O 1
ATOM 2567 N N . THR B 1 197 ? -28.359 -2.658 192.662 1.00 29.90 194 THR B N 1
ATOM 2568 C CA . THR B 1 197 ? -27.437 -2.273 193.725 1.00 30.64 194 THR B CA 1
ATOM 2569 C C . THR B 1 197 ? -26.271 -3.252 193.835 1.00 30.27 194 THR B C 1
ATOM 2570 O O . THR B 1 197 ? -25.110 -2.844 193.934 1.00 32.59 194 THR B O 1
ATOM 2574 N N . ALA B 1 198 ? -26.591 -4.544 193.816 1.00 34.11 195 ALA B N 1
ATOM 2575 C CA . ALA B 1 198 ? -25.575 -5.589 193.877 1.00 31.93 195 ALA B CA 1
ATOM 2576 C C . ALA B 1 198 ? -24.572 -5.465 192.736 1.00 35.56 195 ALA B C 1
ATOM 2577 O O . ALA B 1 198 ? -23.366 -5.607 192.943 1.00 33.72 195 ALA B O 1
ATOM 2579 N N . LYS B 1 199 ? -25.071 -5.196 191.533 1.00 34.61 196 LYS B N 1
ATOM 2580 C CA . LYS B 1 199 ? -24.195 -4.999 190.382 1.00 34.00 196 LYS B CA 1
ATOM 2581 C C . LYS B 1 199 ? -23.336 -3.748 190.533 1.00 39.82 196 LYS B C 1
ATOM 2582 O O . LYS B 1 199 ? -22.193 -3.714 190.079 1.00 42.47 196 LYS B O 1
ATOM 2588 N N . LEU B 1 200 ? -23.889 -2.722 191.172 1.00 39.21 197 LEU B N 1
ATOM 2589 C CA . LEU B 1 200 ? -23.157 -1.475 191.365 1.00 36.27 197 LEU B CA 1
ATOM 2590 C C . LEU B 1 200 ? -22.106 -1.588 192.464 1.00 47.17 197 LEU B C 1
ATOM 2591 O O . LEU B 1 200 ? -21.167 -0.794 192.516 1.00 52.77 197 LEU B O 1
ATOM 2596 N N . HIS B 1 201 ? -22.264 -2.574 193.340 1.00 49.55 198 HIS B N 1
ATOM 2597 C CA . HIS B 1 201 ? -21.303 -2.784 194.420 1.00 50.29 198 HIS B CA 1
ATOM 2598 C C . HIS B 1 201 ? -20.423 -4.010 194.197 1.00 56.40 198 HIS B C 1
ATOM 2599 O O . HIS B 1 201 ? -19.484 -4.253 194.955 1.00 62.38 198 HIS B O 1
ATOM 2606 N N . GLY B 1 202 ? -20.719 -4.774 193.152 1.00 58.31 199 GLY B N 1
ATOM 2607 C CA . GLY B 1 202 ? -19.947 -5.966 192.856 1.00 56.25 199 GLY B CA 1
ATOM 2608 C C . GLY B 1 202 ? -19.049 -5.766 191.653 1.00 60.51 199 GLY B C 1
ATOM 2609 O O . GLY B 1 202 ? -18.105 -4.975 191.707 1.00 64.82 199 GLY B O 1
#

CATH classification: 3.40.50.360

B-factor: mean 36.9, std 12.51, range [13.82, 104.75]